Protein AF-A0A8S3HHP0-F1 (afdb_monomer_lite)

Sequence (253 aa):
PTFVELLTELGGKPYISPIPRSFQLTLFDGVIPVLDHNLDLIDFKNLDTSPFRCRTIDQIYYLWKLAGGDLIAVLKNAGLIKISPSISKVSKFVTDRGDVYGLQRDVNTLFDDTSFQLSLQELENRFNEMPIEMLHPLLEGGGDSEFEKRQEELDKIIERQPLAVRENDFEYQFHRLILFERLLASYPYQKERLYTEARKDIPPIYRAFVWAALLEISGNVNDVYNRINKDNIAPTVIRQIEVDIPRCHQYDE

pLDDT: mean 73.4, std 22.4, range [23.06, 95.62]

Radius of gyration: 23.61 Å; chains: 1; bounding box: 60×62×43 Å

Organism: NCBI:txid392030

Structure (mmCIF, N/CA/C/O backbone):
data_AF-A0A8S3HHP0-F1
#
_entry.id   AF-A0A8S3HHP0-F1
#
loop_
_atom_site.group_PDB
_atom_site.id
_atom_site.type_symbol
_atom_site.label_atom_id
_atom_site.label_alt_id
_atom_site.label_comp_id
_atom_site.label_asym_id
_atom_site.label_entity_id
_atom_site.label_seq_id
_atom_site.pdbx_PDB_ins_code
_atom_site.Cartn_x
_atom_site.Cartn_y
_atom_site.Cartn_z
_atom_site.occupancy
_atom_site.B_iso_or_equiv
_atom_site.auth_seq_id
_atom_site.auth_comp_id
_atom_site.auth_asym_id
_atom_site.auth_atom_id
_atom_site.pdbx_PDB_model_num
ATOM 1 N N . PRO A 1 1 ? -10.004 -15.001 -6.549 1.00 26.19 1 PRO A N 1
ATOM 2 C CA . PRO A 1 1 ? -10.083 -15.070 -5.072 1.00 26.19 1 PRO A CA 1
ATOM 3 C C . PRO A 1 1 ? -9.743 -13.700 -4.468 1.00 26.19 1 PRO A C 1
ATOM 5 O O . PRO A 1 1 ? -8.587 -13.340 -4.283 1.00 26.19 1 PRO A O 1
ATOM 8 N N . THR A 1 2 ? -10.781 -12.886 -4.309 1.00 24.02 2 THR A N 1
ATOM 9 C CA . THR A 1 2 ? -10.767 -11.525 -3.764 1.00 24.02 2 THR A CA 1
ATOM 10 C C . THR A 1 2 ? -10.760 -11.568 -2.238 1.00 24.02 2 THR A C 1
ATOM 12 O O . THR A 1 2 ? -11.697 -12.133 -1.692 1.00 24.02 2 THR A O 1
ATOM 15 N N . PHE A 1 3 ? -9.732 -10.986 -1.604 1.00 23.06 3 PHE A N 1
ATOM 16 C CA . PHE A 1 3 ? -9.625 -10.324 -0.276 1.00 23.06 3 PHE A CA 1
ATOM 17 C C . PHE A 1 3 ? -10.495 -10.764 0.938 1.00 23.06 3 PHE A C 1
ATOM 19 O O . PHE A 1 3 ? -10.512 -10.077 1.951 1.00 23.06 3 PHE A O 1
ATOM 26 N N . VAL A 1 4 ? -11.220 -11.882 0.890 1.00 29.84 4 VAL A N 1
ATOM 27 C CA . VAL A 1 4 ? -12.284 -12.228 1.856 1.00 29.84 4 VAL A CA 1
ATOM 28 C C . VAL A 1 4 ? -11.947 -13.461 2.706 1.00 29.84 4 VAL A C 1
ATOM 30 O O . VAL A 1 4 ? -12.640 -13.732 3.678 1.00 29.84 4 VAL A O 1
ATOM 33 N N . GLU A 1 5 ? -10.857 -14.178 2.437 1.00 27.98 5 GLU A N 1
ATOM 34 C CA . GLU A 1 5 ? -10.573 -15.459 3.115 1.00 27.98 5 GLU A CA 1
ATOM 35 C C . GLU A 1 5 ? -9.529 -15.394 4.245 1.00 27.98 5 GLU A C 1
ATOM 37 O O . GLU A 1 5 ? -8.977 -16.416 4.629 1.00 27.98 5 GLU A O 1
ATOM 42 N N . LEU A 1 6 ? -9.291 -14.224 4.846 1.00 26.84 6 LEU A N 1
ATOM 43 C CA . LEU A 1 6 ? -8.272 -14.052 5.899 1.00 26.84 6 LEU A CA 1
ATOM 44 C C . LEU A 1 6 ? -8.841 -13.864 7.318 1.00 26.84 6 LEU A C 1
ATOM 46 O O . LEU A 1 6 ? -8.266 -13.139 8.123 1.00 26.84 6 LEU A O 1
ATOM 50 N N . LEU A 1 7 ? -9.982 -14.485 7.648 1.00 28.66 7 LEU A N 1
ATOM 51 C CA . LEU A 1 7 ? -10.576 -14.374 8.992 1.00 28.66 7 LEU A CA 1
ATOM 52 C C . LEU A 1 7 ? -11.189 -15.669 9.540 1.00 28.66 7 LEU A C 1
ATOM 54 O O . LEU A 1 7 ? -12.318 -15.654 10.025 1.00 28.66 7 LEU A O 1
ATOM 58 N N . THR A 1 8 ? -10.427 -16.762 9.578 1.00 29.38 8 THR A N 1
ATOM 59 C CA . THR A 1 8 ? -10.715 -17.848 10.532 1.00 29.38 8 THR A CA 1
ATOM 60 C C . THR A 1 8 ? -9.487 -18.713 10.798 1.00 29.38 8 THR A C 1
ATOM 62 O O . THR A 1 8 ? -9.196 -19.585 9.994 1.00 29.38 8 THR A O 1
ATOM 65 N N . GLU A 1 9 ? -8.857 -18.552 11.967 1.00 26.83 9 GLU A N 1
ATOM 66 C CA . GLU A 1 9 ? -8.659 -19.680 12.886 1.00 26.83 9 GLU A CA 1
ATOM 67 C C . GLU A 1 9 ? -8.509 -19.218 14.357 1.00 26.83 9 GLU A C 1
ATOM 69 O O . GLU A 1 9 ? -7.749 -18.334 14.730 1.00 26.83 9 GLU A O 1
ATOM 74 N N . LEU A 1 10 ? -9.429 -19.775 15.140 1.00 28.09 10 LEU A N 1
ATOM 75 C CA . LEU A 1 10 ? -9.687 -19.827 16.581 1.00 28.09 10 LEU A CA 1
ATOM 76 C C . LEU A 1 10 ? -8.690 -19.210 17.586 1.00 28.09 10 LEU A C 1
ATOM 78 O O . LEU A 1 10 ? -7.701 -19.810 17.986 1.00 28.09 10 LEU A O 1
ATOM 82 N N . GLY A 1 11 ? -9.137 -18.103 18.191 1.00 26.03 11 GLY A N 1
ATOM 83 C CA . GLY A 1 11 ? -8.608 -17.564 19.446 1.00 26.03 11 GLY A CA 1
ATOM 84 C C . GLY A 1 11 ? -9.497 -16.466 20.039 1.00 26.03 11 GLY A C 1
ATOM 85 O O . GLY A 1 11 ? -9.076 -15.322 20.152 1.00 26.03 11 GLY A O 1
ATOM 86 N N . GLY A 1 12 ? -10.760 -16.779 20.358 1.00 31.83 12 GLY A N 1
ATOM 87 C CA . GLY A 1 12 ? -11.587 -16.006 21.303 1.00 31.83 12 GLY A CA 1
ATOM 88 C C . GLY A 1 12 ? -11.770 -14.493 21.079 1.00 31.83 12 GLY A C 1
ATOM 89 O O . GLY A 1 12 ? -11.907 -13.769 22.063 1.00 31.83 12 GLY A O 1
ATOM 90 N N . LYS A 1 13 ? -11.798 -13.985 19.839 1.00 31.70 13 LYS A N 1
ATOM 91 C CA . LYS A 1 13 ? -12.101 -12.564 19.562 1.00 31.70 13 LYS A CA 1
ATOM 92 C C . LYS A 1 13 ? -13.567 -12.359 19.141 1.00 31.70 13 LYS A C 1
ATOM 94 O O . LYS A 1 13 ? -14.134 -13.224 18.472 1.00 31.70 13 LYS A O 1
ATOM 99 N N . PRO A 1 14 ? -14.210 -11.244 19.546 1.00 28.09 14 PRO A N 1
ATOM 100 C CA . PRO A 1 14 ? -15.611 -10.974 19.235 1.00 28.09 14 PRO A CA 1
ATOM 101 C C . PRO A 1 14 ? -15.825 -10.915 17.721 1.00 28.09 14 PRO A C 1
ATOM 103 O O . PRO A 1 14 ? -15.106 -10.214 17.013 1.00 28.09 14 PRO A O 1
ATOM 106 N N . TYR A 1 15 ? -16.833 -11.644 17.240 1.00 34.22 15 TYR A N 1
ATOM 107 C CA . TYR A 1 15 ? -17.265 -11.634 15.845 1.00 34.22 15 TYR A CA 1
ATOM 108 C C . TYR A 1 15 ? -17.707 -10.219 15.454 1.00 34.22 15 TYR A C 1
ATOM 110 O O . TYR A 1 15 ? -18.769 -9.745 15.861 1.00 34.22 15 TYR A O 1
ATOM 118 N N . ILE A 1 16 ? -16.874 -9.531 14.678 1.00 34.88 16 ILE A N 1
ATOM 119 C CA . ILE A 1 16 ? -17.248 -8.290 14.004 1.00 34.88 16 ILE A CA 1
ATOM 120 C C . ILE A 1 16 ? -18.166 -8.718 12.856 1.00 34.88 16 ILE A C 1
ATOM 122 O O . ILE A 1 16 ? -17.809 -9.600 12.077 1.00 34.88 16 ILE A O 1
ATOM 126 N N . SER A 1 17 ? -19.384 -8.172 12.788 1.00 33.44 17 SER A N 1
ATOM 127 C CA . SER A 1 17 ? -20.266 -8.409 11.640 1.00 33.44 17 SER A CA 1
ATOM 128 C C . SER A 1 17 ? -19.498 -8.133 10.347 1.00 33.44 17 SER A C 1
ATOM 130 O O . SER A 1 17 ? -18.761 -7.144 10.321 1.00 33.44 17 SER A O 1
ATOM 132 N N . PRO A 1 18 ? -19.663 -8.945 9.285 1.00 35.28 18 PRO A N 1
ATOM 133 C CA . PRO A 1 18 ? -19.104 -8.592 7.991 1.00 35.28 18 PRO A CA 1
ATOM 134 C C . PRO A 1 18 ? -19.568 -7.175 7.675 1.00 35.28 18 PRO A C 1
ATOM 136 O O . PRO A 1 18 ? -20.766 -6.893 7.741 1.00 35.28 18 PRO A O 1
ATOM 139 N N . ILE A 1 19 ? -18.607 -6.283 7.435 1.00 35.97 19 ILE A N 1
ATOM 140 C CA . ILE A 1 19 ? -18.881 -4.942 6.934 1.00 35.97 19 ILE A CA 1
ATOM 141 C C . ILE A 1 19 ? -19.808 -5.156 5.719 1.00 35.97 19 ILE A C 1
ATOM 143 O O . ILE A 1 19 ? -19.443 -5.949 4.842 1.00 35.97 19 ILE A O 1
ATOM 147 N N . PRO A 1 20 ? -21.030 -4.584 5.697 1.00 31.73 20 PRO A N 1
ATOM 148 C CA . PRO A 1 20 ? -21.919 -4.594 4.545 1.00 31.73 20 PRO A CA 1
ATOM 149 C C . PRO A 1 20 ? -21.107 -4.424 3.267 1.00 31.73 20 PRO A C 1
ATOM 151 O O . PRO A 1 20 ? -20.204 -3.589 3.222 1.00 31.73 20 PRO A O 1
ATOM 154 N N . ARG A 1 21 ? -21.406 -5.239 2.249 1.00 33.53 21 ARG A N 1
ATOM 155 C CA . ARG A 1 21 ? -20.662 -5.378 0.976 1.00 33.53 21 ARG A CA 1
ATOM 156 C C . ARG A 1 21 ? -20.568 -4.091 0.127 1.00 33.53 21 ARG A C 1
ATOM 158 O O . ARG A 1 21 ? -20.230 -4.151 -1.048 1.00 33.53 21 ARG A O 1
ATOM 165 N N . SER A 1 22 ? -20.854 -2.942 0.716 1.00 31.00 22 SER A N 1
ATOM 166 C CA . SER A 1 22 ? -20.937 -1.626 0.108 1.00 31.00 22 SER A CA 1
ATOM 167 C C . SER A 1 22 ? -20.975 -0.589 1.233 1.00 31.00 22 SER A C 1
ATOM 169 O O . SER A 1 22 ? -22.031 -0.071 1.579 1.00 31.00 22 SER A O 1
ATOM 171 N N . PHE A 1 23 ? -19.826 -0.332 1.852 1.00 30.03 23 PHE A N 1
ATOM 172 C CA . PHE A 1 23 ? -19.612 0.896 2.610 1.00 30.03 23 PHE A CA 1
ATOM 173 C C . PHE A 1 23 ? -18.965 1.894 1.649 1.00 30.03 23 PHE A C 1
ATOM 175 O O . PHE A 1 23 ? -17.848 1.661 1.185 1.00 30.03 23 PHE A O 1
ATOM 182 N N . GLN A 1 24 ? -19.665 2.978 1.312 1.00 33.22 24 GLN A N 1
ATOM 183 C CA . GLN A 1 24 ? -19.056 4.094 0.592 1.00 33.22 24 GLN A CA 1
ATOM 184 C C . GLN A 1 24 ? -18.369 5.008 1.610 1.00 33.22 24 GLN A C 1
ATOM 186 O O . GLN A 1 24 ? -19.014 5.696 2.398 1.00 33.22 24 GLN A O 1
ATOM 191 N N . LEU A 1 25 ? -17.036 4.981 1.616 1.00 30.89 25 LEU A N 1
ATOM 192 C CA . LEU A 1 25 ? -16.219 5.968 2.316 1.00 30.89 25 LEU A CA 1
ATOM 193 C C . LEU A 1 25 ? -16.286 7.281 1.536 1.00 30.89 25 LEU A C 1
ATOM 195 O O . LEU A 1 25 ? -15.602 7.456 0.532 1.00 30.89 25 LEU A O 1
ATOM 199 N N . THR A 1 26 ? -17.128 8.201 1.995 1.00 34.84 26 THR A N 1
ATOM 200 C CA . THR A 1 26 ? -17.207 9.560 1.457 1.00 34.84 26 THR A CA 1
ATOM 201 C C . THR A 1 26 ? -16.250 10.466 2.223 1.00 34.84 26 THR A C 1
ATOM 203 O O . THR A 1 26 ? -16.565 10.959 3.308 1.00 34.84 26 THR A O 1
ATOM 206 N N . LEU A 1 27 ? -15.064 10.672 1.656 1.00 34.31 27 LEU A N 1
ATOM 207 C CA . LEU A 1 27 ? -14.182 11.788 1.988 1.00 34.31 27 LEU A CA 1
ATOM 208 C C . LEU A 1 27 ? -14.610 12.963 1.102 1.00 34.31 27 LEU A C 1
ATOM 210 O O . LEU A 1 27 ? -14.459 12.870 -0.109 1.00 34.31 27 LEU A O 1
ATOM 214 N N . PHE A 1 28 ? -15.170 14.035 1.664 1.00 39.56 28 PHE A N 1
ATOM 215 C CA . PHE A 1 28 ? -15.259 15.299 0.919 1.00 39.56 28 PHE A CA 1
ATOM 216 C C . PHE A 1 28 ? -14.045 16.156 1.240 1.00 39.56 28 PHE A C 1
ATOM 218 O O . PHE A 1 28 ? -13.681 16.218 2.411 1.00 39.56 28 PHE A O 1
ATOM 225 N N . ASP A 1 29 ? -13.385 16.804 0.277 1.00 27.70 29 ASP A N 1
ATOM 226 C CA . ASP A 1 29 ? -13.890 17.380 -0.992 1.00 27.70 29 ASP A CA 1
ATOM 227 C C . ASP A 1 29 ? -14.113 16.441 -2.221 1.00 27.70 29 ASP A C 1
ATOM 229 O O . ASP A 1 29 ? -13.213 16.256 -3.035 1.00 27.70 29 ASP A O 1
ATOM 233 N N . GLY A 1 30 ? -15.336 15.927 -2.447 1.00 30.08 30 GLY A N 1
ATOM 234 C CA . GLY A 1 30 ? -15.785 15.245 -3.680 1.00 30.08 30 GLY A CA 1
ATOM 235 C C . GLY A 1 30 ? -16.799 14.100 -3.472 1.00 30.08 30 GLY A C 1
ATOM 236 O O . GLY A 1 30 ? -16.509 13.144 -2.759 1.00 30.08 30 GLY A O 1
ATOM 237 N N . VAL A 1 31 ? -17.994 14.155 -4.097 1.00 29.08 31 VAL A N 1
ATOM 238 C CA . VAL A 1 31 ? -18.985 13.051 -4.084 1.00 29.08 31 VAL A CA 1
ATOM 239 C C . VAL A 1 31 ? -18.535 12.280 -5.297 1.00 29.08 31 VAL A C 1
ATOM 241 O O . VAL A 1 31 ? -18.712 12.768 -6.409 1.00 29.08 31 VAL A O 1
ATOM 244 N N . ILE A 1 32 ? -17.968 11.097 -5.108 1.00 30.67 32 ILE A N 1
ATOM 245 C CA . ILE A 1 32 ? -17.767 10.186 -6.228 1.00 30.67 32 ILE A CA 1
ATOM 246 C C . ILE A 1 32 ? -18.753 9.035 -6.051 1.00 30.67 32 ILE A C 1
ATOM 248 O O . ILE A 1 32 ? -18.566 8.211 -5.153 1.00 30.67 32 ILE A O 1
ATOM 252 N N . PRO A 1 33 ? -19.806 8.949 -6.881 1.00 27.14 33 PRO A N 1
ATOM 253 C CA . PRO A 1 33 ? -20.553 7.715 -7.003 1.00 27.14 33 PRO A CA 1
ATOM 254 C C . PRO A 1 33 ? -19.631 6.710 -7.693 1.00 27.14 33 PRO A C 1
ATOM 256 O O . PRO A 1 33 ? -19.292 6.854 -8.865 1.00 27.14 33 PRO A O 1
ATOM 259 N N . VAL A 1 34 ? -19.183 5.689 -6.966 1.00 28.81 34 VAL A N 1
ATOM 260 C CA . VAL A 1 34 ? -18.489 4.566 -7.600 1.00 28.81 34 VAL A CA 1
ATOM 261 C C . VAL A 1 34 ? -19.551 3.661 -8.196 1.00 28.81 34 VAL A C 1
ATOM 263 O O . VAL A 1 34 ? -20.105 2.817 -7.500 1.00 28.81 34 VAL A O 1
ATOM 266 N N . LEU A 1 35 ? -19.846 3.897 -9.469 1.00 28.73 35 LEU A N 1
ATOM 267 C CA . LEU A 1 35 ? -20.162 2.913 -10.500 1.00 28.73 35 LEU A CA 1
ATOM 268 C C . LEU A 1 35 ? -20.142 3.677 -11.834 1.00 28.73 35 LEU A C 1
ATOM 270 O O . LEU A 1 35 ? -20.834 4.675 -11.987 1.00 28.73 35 LEU A O 1
ATOM 274 N N . ASP A 1 36 ? -19.347 3.165 -12.768 1.00 25.55 36 ASP A N 1
ATOM 275 C CA . ASP A 1 36 ? -19.097 3.630 -14.136 1.00 25.55 36 ASP A CA 1
ATOM 276 C C . ASP A 1 36 ? -17.955 4.620 -14.420 1.00 25.55 36 ASP A C 1
ATOM 278 O O . ASP A 1 36 ? -17.643 5.562 -13.702 1.00 25.55 36 ASP A O 1
ATOM 282 N N . HIS A 1 37 ? -17.324 4.321 -15.553 1.00 32.09 37 HIS A N 1
ATOM 283 C CA . HIS A 1 37 ? -16.098 4.834 -16.150 1.00 32.09 37 HIS A CA 1
ATOM 284 C C . HIS A 1 37 ? -16.071 6.331 -16.526 1.00 32.09 37 HIS A C 1
ATOM 286 O O . HIS A 1 37 ? -15.470 6.676 -17.539 1.00 32.09 37 HIS A O 1
ATOM 292 N N . ASN A 1 38 ? -16.648 7.244 -15.746 1.00 29.80 38 ASN A N 1
ATOM 293 C CA . ASN A 1 38 ? -16.541 8.678 -16.026 1.00 29.80 38 ASN A CA 1
ATOM 294 C C . ASN A 1 38 ? -16.194 9.470 -14.762 1.00 29.80 38 ASN A C 1
ATOM 296 O O . ASN A 1 38 ? -17.028 9.708 -13.895 1.00 29.80 38 ASN A O 1
ATOM 300 N N . LEU A 1 39 ? -14.922 9.867 -14.699 1.00 42.56 39 LEU A N 1
ATOM 301 C CA . LEU A 1 39 ? -14.420 10.942 -13.853 1.00 42.56 39 LEU A CA 1
ATOM 302 C C . LEU A 1 39 ? -15.170 12.225 -14.208 1.00 42.56 39 LEU A C 1
ATOM 304 O O . LEU A 1 39 ? -15.036 12.664 -15.344 1.00 42.56 39 LEU A O 1
ATOM 308 N N . ASP A 1 40 ? -15.910 12.810 -13.264 1.00 31.31 40 ASP A N 1
ATOM 309 C CA . ASP A 1 40 ? -16.105 14.260 -13.204 1.00 31.31 40 ASP A CA 1
ATOM 310 C C . ASP A 1 40 ? -16.806 14.728 -11.912 1.00 31.31 40 ASP A C 1
ATOM 312 O O . ASP A 1 40 ? -17.746 14.100 -11.427 1.00 31.31 40 ASP A O 1
ATOM 316 N N . LEU A 1 41 ? -16.355 15.908 -11.451 1.00 30.08 41 LEU A N 1
ATOM 317 C CA . LEU A 1 41 ? -16.948 16.864 -10.492 1.00 30.08 41 LEU A CA 1
ATOM 318 C C . LEU A 1 41 ? -16.588 16.749 -8.994 1.00 30.08 41 LEU A C 1
ATOM 320 O O . LEU A 1 41 ? -17.355 16.275 -8.160 1.00 30.08 41 LEU A O 1
ATOM 324 N N . ILE A 1 42 ? -15.459 17.382 -8.650 1.00 35.38 42 ILE A N 1
ATOM 325 C CA . ILE A 1 42 ? -15.209 18.015 -7.343 1.00 35.38 42 ILE A CA 1
ATOM 326 C C . ILE A 1 42 ? -15.471 19.529 -7.493 1.00 35.38 42 ILE A C 1
ATOM 328 O O . ILE A 1 42 ? -15.206 20.095 -8.553 1.00 35.38 42 ILE A O 1
ATOM 332 N N . ASP A 1 43 ? -15.999 20.195 -6.461 1.00 35.50 43 ASP A N 1
ATOM 333 C CA . ASP A 1 43 ? -16.208 21.653 -6.431 1.00 35.50 43 ASP A CA 1
ATOM 334 C C . ASP A 1 43 ? -14.862 22.405 -6.524 1.00 35.50 43 ASP A C 1
ATOM 336 O O . ASP A 1 43 ? -14.059 22.436 -5.595 1.00 35.50 43 ASP A O 1
ATOM 340 N N . PHE A 1 44 ? -14.597 22.995 -7.691 1.00 36.88 44 PHE A N 1
ATOM 341 C CA . PHE A 1 44 ? -13.298 23.535 -8.109 1.00 36.88 44 PHE A CA 1
ATOM 342 C C . PHE A 1 44 ? -12.839 24.822 -7.396 1.00 36.88 44 PHE A C 1
ATOM 344 O O . PHE A 1 44 ? -11.798 25.366 -7.762 1.00 36.88 44 PHE A O 1
ATOM 351 N N . LYS A 1 45 ? -13.573 25.361 -6.416 1.00 35.94 45 LYS A N 1
ATOM 352 C CA . LYS A 1 45 ? -13.321 26.735 -5.936 1.00 35.94 45 LYS A CA 1
ATOM 353 C C . LYS A 1 45 ? -12.292 26.896 -4.812 1.00 35.94 45 LYS A C 1
ATOM 355 O O . LYS A 1 45 ? -11.808 28.009 -4.652 1.00 35.94 45 LYS A O 1
ATOM 360 N N . ASN A 1 46 ? -11.923 25.838 -4.083 1.00 37.66 46 ASN A N 1
ATOM 361 C CA . ASN A 1 46 ? -10.981 25.931 -2.948 1.00 37.66 46 ASN A CA 1
ATOM 362 C C . ASN A 1 46 ? -9.783 24.957 -3.006 1.00 37.66 46 ASN A C 1
ATOM 364 O O . ASN A 1 46 ? -8.965 24.939 -2.089 1.00 37.66 46 ASN A O 1
ATOM 368 N N . LEU A 1 47 ? -9.630 24.169 -4.078 1.00 41.44 47 LEU A N 1
ATOM 369 C CA . LEU A 1 47 ? -8.554 23.170 -4.176 1.00 41.44 47 LEU A CA 1
ATOM 370 C C . LEU A 1 47 ? -7.179 23.732 -4.555 1.00 41.44 47 LEU A C 1
ATOM 372 O O . LEU A 1 47 ? -6.196 23.009 -4.418 1.00 41.44 47 LEU A O 1
ATOM 376 N N . ASP A 1 48 ? -7.072 24.978 -5.021 1.00 47.06 48 ASP A N 1
ATOM 377 C CA . ASP A 1 48 ? -5.813 25.510 -5.567 1.00 47.06 48 ASP A CA 1
ATOM 378 C C . ASP A 1 48 ? -4.648 25.528 -4.552 1.00 47.06 48 ASP A C 1
ATOM 380 O O . ASP A 1 48 ? -3.491 25.516 -4.965 1.00 47.06 48 ASP A O 1
ATOM 384 N N . THR A 1 49 ? -4.937 25.465 -3.247 1.00 49.94 49 THR A N 1
ATOM 385 C CA . THR A 1 49 ? -3.943 25.426 -2.154 1.00 49.94 49 THR A CA 1
ATOM 386 C C . THR A 1 49 ? -4.034 24.191 -1.251 1.00 49.94 49 THR A C 1
ATOM 388 O O . THR A 1 49 ? -3.278 24.095 -0.288 1.00 49.94 49 THR A O 1
ATOM 391 N N . SER A 1 50 ? -4.937 23.244 -1.526 1.00 62.19 50 SER A N 1
ATOM 392 C CA . SER A 1 50 ? -5.125 22.067 -0.668 1.00 62.19 50 SER A CA 1
ATOM 393 C C . SER A 1 50 ? -4.061 20.993 -0.954 1.00 62.19 50 SER A C 1
ATOM 395 O O . SER A 1 50 ? -3.927 20.575 -2.111 1.00 62.19 50 SER A O 1
ATOM 397 N N . PRO A 1 51 ? -3.340 20.475 0.064 1.00 61.53 51 PRO A N 1
ATOM 398 C CA . PRO A 1 51 ? -2.330 19.422 -0.112 1.00 61.53 51 PRO A CA 1
ATOM 399 C C . PRO A 1 51 ? -2.928 18.101 -0.635 1.00 61.53 51 PRO A C 1
ATOM 401 O O . PRO A 1 51 ? -2.197 17.207 -1.068 1.00 61.53 51 PRO A O 1
ATOM 404 N N . PHE A 1 52 ? -4.261 17.990 -0.639 1.00 69.25 52 PHE A N 1
ATOM 405 C CA . PHE A 1 52 ? -5.016 16.825 -1.094 1.00 69.25 52 PHE A CA 1
ATOM 406 C C . PHE A 1 52 ? -5.304 16.818 -2.598 1.00 69.25 52 PHE A C 1
ATOM 408 O O . PHE A 1 52 ? -5.605 15.757 -3.139 1.00 69.25 52 PHE A O 1
ATOM 415 N N . ARG A 1 53 ? -5.199 17.960 -3.299 1.00 64.75 53 ARG A N 1
ATOM 416 C CA . ARG A 1 53 ? -5.679 18.097 -4.692 1.00 64.75 53 ARG A CA 1
ATOM 417 C C . ARG A 1 53 ? -5.077 17.081 -5.655 1.00 64.75 53 ARG A C 1
ATOM 419 O O . ARG A 1 53 ? -5.745 16.624 -6.576 1.00 64.75 53 ARG A O 1
ATOM 426 N N . CYS A 1 54 ? -3.809 16.751 -5.459 1.00 68.19 54 CYS A N 1
ATOM 427 C CA . CYS A 1 54 ? -3.071 15.862 -6.348 1.00 68.19 54 CYS A CA 1
ATOM 428 C C . CYS A 1 54 ? -3.065 14.408 -5.854 1.00 68.19 54 CYS A C 1
ATOM 430 O O . CYS A 1 54 ? -2.187 13.651 -6.261 1.00 68.19 54 CYS A O 1
ATOM 432 N N . ARG A 1 55 ? -3.980 14.024 -4.950 1.00 76.31 55 ARG A N 1
ATOM 433 C CA . ARG A 1 55 ? -4.016 12.690 -4.341 1.00 76.31 55 ARG A CA 1
ATOM 434 C C . ARG A 1 55 ? -5.323 11.960 -4.620 1.00 76.31 55 ARG A C 1
ATOM 436 O O . ARG A 1 55 ? -6.410 12.522 -4.572 1.00 76.31 55 ARG A O 1
ATOM 443 N N . THR A 1 56 ? -5.194 10.666 -4.868 1.00 82.19 56 THR A N 1
ATOM 444 C CA . THR A 1 56 ? -6.294 9.705 -4.929 1.00 82.19 56 THR A CA 1
ATOM 445 C C . THR A 1 56 ? -6.883 9.453 -3.541 1.00 82.19 56 THR A C 1
ATOM 447 O O . THR A 1 56 ? -6.207 9.597 -2.520 1.00 82.19 56 THR A O 1
ATOM 450 N N . ILE A 1 57 ? -8.137 9.002 -3.503 1.00 79.62 57 ILE A N 1
ATOM 451 C CA . ILE A 1 57 ? -8.834 8.638 -2.260 1.00 79.62 57 ILE A CA 1
ATOM 452 C C . ILE A 1 57 ? -8.062 7.571 -1.475 1.00 79.62 57 ILE A C 1
ATOM 454 O O . ILE A 1 57 ? -7.947 7.680 -0.256 1.00 79.62 57 ILE A O 1
ATOM 458 N N . ASP A 1 58 ? -7.478 6.586 -2.159 1.00 83.38 58 ASP A N 1
ATOM 459 C CA . ASP A 1 58 ? -6.701 5.525 -1.512 1.00 83.38 58 ASP A CA 1
ATOM 460 C C . ASP A 1 58 ? -5.465 6.079 -0.794 1.00 83.38 58 ASP A C 1
ATOM 462 O O . ASP A 1 58 ? -5.168 5.680 0.334 1.00 83.38 58 ASP A O 1
ATOM 466 N N . GLN A 1 59 ? -4.769 7.043 -1.409 1.00 87.44 59 GLN A N 1
ATOM 467 C CA . GLN A 1 59 ? -3.637 7.730 -0.783 1.00 87.44 59 GLN A CA 1
ATOM 468 C C . GLN A 1 59 ? -4.090 8.566 0.413 1.00 87.44 59 GLN A C 1
ATOM 470 O O . GLN A 1 59 ? -3.456 8.508 1.464 1.00 87.44 59 GLN A O 1
ATOM 475 N N . ILE A 1 60 ? -5.188 9.316 0.283 1.00 87.00 60 ILE A N 1
ATOM 476 C CA . ILE A 1 60 ? -5.715 10.138 1.381 1.00 87.00 60 ILE A CA 1
ATOM 477 C C . ILE A 1 60 ? -6.120 9.243 2.554 1.00 87.00 60 ILE A C 1
ATOM 479 O O . ILE A 1 60 ? -5.739 9.516 3.687 1.00 87.00 60 ILE A O 1
ATOM 483 N N . TYR A 1 61 ? -6.823 8.139 2.300 1.00 87.69 61 TYR A N 1
ATOM 484 C CA . TYR A 1 61 ? -7.221 7.192 3.339 1.00 87.69 61 TYR A CA 1
ATOM 485 C C . TYR A 1 61 ? -6.020 6.490 3.988 1.00 87.69 61 TYR A C 1
ATOM 487 O O . TYR A 1 61 ? -5.998 6.281 5.203 1.00 87.69 61 TYR A O 1
ATOM 495 N N . TYR A 1 62 ? -5.001 6.137 3.202 1.00 89.94 62 TYR A N 1
ATOM 496 C CA . TYR A 1 62 ? -3.750 5.589 3.720 1.00 89.94 62 TYR A CA 1
ATOM 497 C C . TYR A 1 62 ? -3.055 6.570 4.671 1.00 89.94 62 TYR A C 1
ATOM 499 O O . TYR A 1 62 ? -2.744 6.204 5.803 1.00 89.94 62 TYR A O 1
ATOM 507 N N . LEU A 1 63 ? -2.891 7.825 4.252 1.00 90.62 63 LEU A N 1
ATOM 508 C CA . LEU A 1 63 ? -2.269 8.872 5.063 1.00 90.62 63 LEU A CA 1
ATOM 509 C C . LEU A 1 63 ? -3.118 9.242 6.284 1.00 90.62 63 LEU A C 1
ATOM 511 O O . LEU A 1 63 ? -2.573 9.470 7.357 1.00 90.62 63 LEU A O 1
ATOM 515 N N . TRP A 1 64 ? -4.445 9.236 6.158 1.00 90.69 64 TRP A N 1
ATOM 516 C CA . TRP A 1 64 ? -5.361 9.455 7.277 1.00 90.69 64 TRP A CA 1
ATOM 517 C C . TRP A 1 64 ? -5.178 8.404 8.376 1.00 90.69 64 TRP A C 1
ATOM 519 O O . TRP A 1 64 ? -5.127 8.753 9.553 1.00 90.69 64 TRP A O 1
ATOM 529 N N . LYS A 1 65 ? -5.009 7.126 8.009 1.00 91.19 65 LYS A N 1
ATOM 530 C CA . LYS A 1 65 ? -4.690 6.069 8.983 1.00 91.19 65 LYS A CA 1
ATOM 531 C C . LYS A 1 65 ? -3.345 6.309 9.670 1.00 91.19 65 LYS A C 1
ATOM 533 O O . LYS A 1 65 ? -3.254 6.142 10.881 1.00 91.19 65 LYS A O 1
ATOM 538 N N . LEU A 1 66 ? -2.327 6.735 8.919 1.00 93.25 66 LEU A N 1
ATOM 539 C CA . LEU A 1 66 ? -1.007 7.065 9.474 1.00 93.25 66 LEU A CA 1
ATOM 540 C C . LEU A 1 66 ? -1.043 8.276 10.411 1.00 93.25 66 LEU A C 1
ATOM 542 O O . LEU A 1 66 ? -0.340 8.297 11.414 1.00 93.25 66 LEU A O 1
ATOM 546 N N . ALA A 1 67 ? -1.917 9.245 10.140 1.00 91.56 67 ALA A N 1
ATOM 547 C CA . ALA A 1 67 ? -2.177 10.377 11.024 1.00 91.56 67 ALA A CA 1
ATOM 548 C C . ALA A 1 67 ? -2.962 9.987 12.299 1.00 91.56 67 ALA A C 1
ATOM 550 O O . ALA A 1 67 ? -3.336 10.853 13.080 1.00 91.56 67 ALA A O 1
ATOM 551 N N . GLY A 1 68 ? -3.223 8.695 12.538 1.00 90.12 68 GLY A N 1
ATOM 552 C CA . GLY A 1 68 ? -3.941 8.199 13.717 1.00 90.12 68 GLY A CA 1
ATOM 553 C C . GLY A 1 68 ? -5.436 7.958 13.494 1.00 90.12 68 GLY A C 1
ATOM 554 O O . GLY A 1 68 ? -6.171 7.708 14.450 1.00 90.12 68 GLY A O 1
ATOM 555 N N . GLY A 1 69 ? -5.905 8.015 12.247 1.00 87.38 69 GLY A N 1
ATOM 556 C CA . GLY A 1 69 ? -7.280 7.693 11.891 1.00 87.38 69 GLY A CA 1
ATOM 557 C C . GLY A 1 69 ? -7.624 6.219 12.128 1.00 87.38 69 GLY A C 1
ATOM 558 O O . GLY A 1 69 ? -7.023 5.321 11.539 1.00 87.38 69 GLY A O 1
ATOM 559 N N . ASP A 1 70 ? -8.651 5.962 12.940 1.00 87.44 70 ASP A N 1
ATOM 560 C CA . ASP A 1 70 ? -9.201 4.621 13.165 1.00 87.44 70 ASP A CA 1
ATOM 561 C C . ASP A 1 70 ? -10.645 4.545 12.658 1.00 87.44 70 ASP A C 1
ATOM 563 O O . ASP A 1 70 ? -11.592 4.998 13.306 1.00 87.44 70 ASP A O 1
ATOM 567 N N . LEU A 1 71 ? -10.819 3.938 11.481 1.00 84.62 71 LEU A N 1
ATOM 568 C CA . LEU A 1 71 ? -12.131 3.791 10.852 1.00 84.62 71 LEU A CA 1
ATOM 569 C C . LEU A 1 71 ? -13.096 2.989 11.733 1.00 84.62 71 LEU A C 1
ATOM 571 O O . LEU A 1 71 ? -14.277 3.315 11.821 1.00 84.62 71 LEU A O 1
ATOM 575 N N . ILE A 1 72 ? -12.606 1.948 12.403 1.00 83.25 72 ILE A N 1
ATOM 576 C CA . ILE A 1 72 ? -13.447 1.077 13.219 1.00 83.25 72 ILE A CA 1
ATOM 577 C C . ILE A 1 72 ? -13.915 1.821 14.466 1.00 83.25 72 ILE A C 1
ATOM 579 O O . ILE A 1 72 ? -15.091 1.726 14.819 1.00 83.25 72 ILE A O 1
ATOM 583 N N . ALA A 1 73 ? -13.034 2.574 15.126 1.00 83.25 73 ALA A N 1
ATOM 584 C CA . ALA A 1 73 ? -13.417 3.408 16.263 1.00 83.25 73 ALA A CA 1
ATOM 585 C C . ALA A 1 73 ? -14.426 4.488 15.856 1.00 83.25 73 ALA A C 1
ATOM 587 O O . ALA A 1 73 ? -15.449 4.654 16.522 1.00 83.25 73 ALA A O 1
ATOM 588 N N . VAL A 1 74 ? -14.190 5.163 14.731 1.00 82.44 74 VAL A N 1
ATOM 589 C CA . VAL A 1 74 ? -15.084 6.202 14.208 1.00 82.44 74 VAL A CA 1
ATOM 590 C C . VAL A 1 74 ? -16.475 5.638 13.906 1.00 82.44 74 VAL A C 1
ATOM 592 O O . VAL A 1 74 ? -17.473 6.174 14.388 1.00 82.44 74 VAL A O 1
ATOM 595 N N . LEU A 1 75 ? -16.564 4.511 13.198 1.00 80.50 75 LEU A N 1
ATOM 596 C CA . LEU A 1 75 ? -17.846 3.887 12.861 1.00 80.50 75 LEU A CA 1
ATOM 597 C C . LEU A 1 75 ? -18.573 3.308 14.087 1.00 80.50 75 LEU A C 1
ATOM 599 O O . LEU A 1 75 ? -19.805 3.310 14.129 1.00 80.50 75 LEU A O 1
ATOM 603 N N . LYS A 1 76 ? -17.844 2.831 15.104 1.00 82.06 76 LYS A N 1
ATOM 604 C CA . LYS A 1 76 ? -18.437 2.426 16.391 1.00 82.06 76 LYS A CA 1
ATOM 605 C C . LYS A 1 76 ? -19.031 3.621 17.132 1.00 82.06 76 LYS A C 1
ATOM 607 O O . LYS A 1 76 ? -20.161 3.532 17.601 1.00 82.06 76 LYS A O 1
ATOM 612 N N . ASN A 1 77 ? -18.300 4.732 17.202 1.00 83.69 77 ASN A N 1
ATOM 613 C CA . ASN A 1 77 ? -18.758 5.961 17.855 1.00 83.69 77 ASN A CA 1
ATOM 614 C C . ASN A 1 77 ? -19.972 6.569 17.140 1.00 83.69 77 ASN A C 1
ATOM 616 O O . ASN A 1 77 ? -20.869 7.096 17.791 1.00 83.69 77 ASN A O 1
ATOM 620 N N . ALA A 1 78 ? -20.037 6.427 15.815 1.00 77.44 78 ALA A N 1
ATOM 621 C CA . ALA A 1 78 ? -21.193 6.800 15.006 1.00 77.44 78 ALA A CA 1
ATOM 622 C C . ALA A 1 78 ? -22.393 5.841 15.157 1.00 77.44 78 ALA A C 1
ATOM 624 O O . ALA A 1 78 ? -23.460 6.096 14.606 1.00 77.44 78 ALA A O 1
ATOM 625 N N . GLY A 1 79 ? -22.238 4.722 15.875 1.00 76.56 79 GLY A N 1
ATOM 626 C CA . GLY A 1 79 ? -23.281 3.709 16.044 1.00 76.56 79 GLY A CA 1
ATOM 627 C C . GLY A 1 79 ? -23.556 2.857 14.798 1.00 76.56 79 GLY A C 1
ATOM 628 O O . GLY A 1 79 ? -24.530 2.099 14.799 1.00 76.56 79 GLY A O 1
ATOM 629 N N . LEU A 1 80 ? -22.705 2.958 13.769 1.00 74.12 80 LEU A N 1
ATOM 630 C CA . LEU A 1 80 ? -22.818 2.236 12.495 1.00 74.12 80 LEU A CA 1
ATOM 631 C C . LEU A 1 80 ? -22.279 0.805 12.602 1.00 74.12 80 LEU A C 1
ATOM 63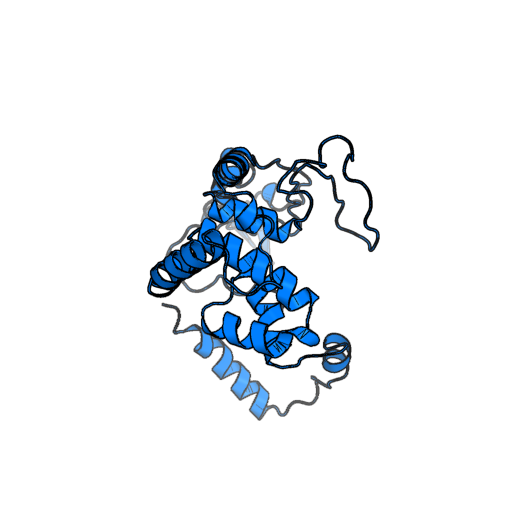3 O O . LEU A 1 80 ? -22.832 -0.119 12.013 1.00 74.12 80 LEU A O 1
ATOM 637 N N . ILE A 1 81 ? -21.235 0.592 13.410 1.00 74.69 81 ILE A N 1
ATOM 638 C CA . ILE A 1 81 ? -20.786 -0.754 13.785 1.00 74.69 81 ILE A CA 1
ATOM 639 C C . ILE A 1 81 ? -21.346 -1.098 15.161 1.00 74.69 81 ILE A C 1
ATOM 641 O O . ILE A 1 81 ? -20.891 -0.587 16.186 1.00 74.69 81 ILE A O 1
ATOM 645 N N . LYS A 1 82 ? -22.294 -2.036 15.193 1.00 70.81 82 LYS A N 1
ATOM 646 C CA . LYS A 1 82 ? -22.811 -2.629 16.430 1.00 70.81 82 LYS A CA 1
ATOM 647 C C . LYS A 1 82 ? -22.170 -3.993 16.641 1.00 70.81 82 LYS A C 1
ATOM 649 O O . LYS A 1 82 ? -22.429 -4.940 15.903 1.00 70.81 82 LYS A O 1
ATOM 654 N N . ILE A 1 83 ? -21.333 -4.105 17.669 1.00 67.94 83 ILE A N 1
ATOM 655 C CA . ILE A 1 83 ? -20.777 -5.398 18.070 1.00 67.94 83 ILE A CA 1
ATOM 656 C C . ILE A 1 83 ? -21.879 -6.167 18.804 1.00 67.94 83 ILE A C 1
ATOM 658 O O . ILE A 1 83 ? -22.269 -5.793 19.908 1.00 67.94 83 ILE A O 1
ATOM 662 N N . SER A 1 84 ? -22.376 -7.242 18.197 1.00 66.88 84 SER A N 1
ATOM 663 C CA . SER A 1 84 ? -23.283 -8.193 18.840 1.00 66.88 84 SER A CA 1
ATOM 664 C C . SER A 1 84 ? -22.581 -9.546 19.018 1.00 66.88 84 SER A C 1
ATOM 666 O O . SER A 1 84 ? -21.948 -10.030 18.075 1.00 66.88 84 SER A O 1
ATOM 668 N N . PRO A 1 85 ? -22.648 -10.175 20.209 1.00 69.00 85 PRO A N 1
ATOM 669 C CA . PRO A 1 85 ? -22.005 -11.465 20.458 1.00 69.00 85 PRO A CA 1
ATOM 670 C C . PRO A 1 85 ? -22.461 -12.533 19.460 1.00 69.00 85 PRO A C 1
ATOM 672 O O . PRO A 1 85 ? -23.650 -12.617 19.158 1.00 69.00 85 PRO A O 1
ATOM 675 N N . S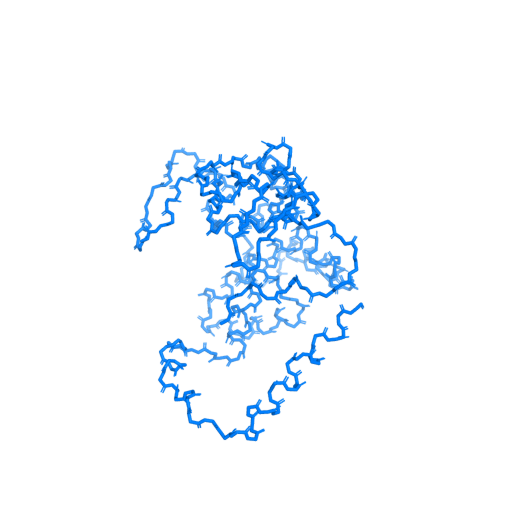ER A 1 86 ? -21.573 -13.421 19.011 1.00 66.88 86 SER A N 1
ATOM 676 C CA . SER A 1 86 ? -21.922 -14.485 18.051 1.00 66.88 86 SER A CA 1
ATOM 677 C C . SER A 1 86 ? -23.086 -15.351 18.544 1.00 66.88 86 SER A C 1
ATOM 679 O O . SER A 1 86 ? -23.979 -15.690 17.775 1.00 66.88 86 SER A O 1
ATOM 681 N N . ILE A 1 87 ? -23.136 -15.620 19.855 1.00 74.12 87 ILE A N 1
ATOM 682 C CA . ILE A 1 87 ? -24.216 -16.381 20.498 1.00 74.12 87 ILE A CA 1
ATOM 683 C C . ILE A 1 87 ? -25.591 -15.708 20.370 1.00 74.12 87 ILE A C 1
ATOM 685 O O . ILE A 1 87 ? -26.609 -16.389 20.336 1.00 74.12 87 ILE A O 1
ATOM 689 N N . SER A 1 88 ? -25.633 -14.379 20.235 1.00 66.69 88 SER A N 1
ATOM 690 C CA . SER A 1 88 ? -26.879 -13.632 20.017 1.00 66.69 88 SER A CA 1
ATOM 691 C C . SER A 1 88 ? -27.403 -13.725 18.578 1.00 66.69 88 SER A C 1
ATOM 693 O O . SER A 1 88 ? -28.556 -13.384 18.329 1.00 66.69 88 SER A O 1
ATOM 695 N N . LYS A 1 89 ? -26.582 -14.239 17.649 1.00 68.00 89 LYS A N 1
ATOM 696 C CA . LYS A 1 89 ? -26.930 -14.499 16.242 1.00 68.00 89 LYS A CA 1
ATOM 697 C C . LYS A 1 89 ? -27.291 -15.963 15.977 1.00 68.00 89 LYS A C 1
ATOM 699 O O . LYS A 1 89 ? -27.551 -16.330 14.835 1.00 68.00 89 LYS A O 1
ATOM 704 N N . VAL A 1 90 ? -27.294 -16.804 17.011 1.00 72.50 90 VAL A N 1
ATOM 705 C CA . VAL A 1 90 ? -27.708 -18.204 16.895 1.00 72.50 90 VAL A CA 1
ATOM 706 C C . VAL A 1 90 ? -29.229 -18.281 16.989 1.00 72.50 90 VAL A C 1
ATOM 708 O O . VAL A 1 90 ? -29.862 -17.611 17.806 1.00 72.50 90 VAL A O 1
ATOM 711 N N . SER A 1 91 ? -29.829 -19.111 16.141 1.00 69.94 91 SER A N 1
ATOM 712 C CA . SER A 1 91 ? -31.253 -19.414 16.207 1.00 69.94 91 SER A CA 1
ATOM 713 C C . SER A 1 91 ? -31.623 -20.035 17.546 1.00 69.94 91 SER A C 1
ATOM 715 O O . SER A 1 91 ? -30.992 -20.997 17.981 1.00 69.94 91 SER A O 1
ATOM 717 N N . LYS A 1 92 ? -32.690 -19.540 18.175 1.00 77.94 92 LYS A N 1
ATOM 718 C CA . LYS A 1 92 ? -33.162 -20.097 19.450 1.00 77.94 92 LYS A CA 1
ATOM 719 C C . LYS A 1 92 ? -33.759 -21.493 19.288 1.00 77.94 92 LYS A C 1
ATOM 721 O O . LYS A 1 92 ? -33.737 -22.271 20.234 1.00 77.94 92 LYS A O 1
ATOM 726 N N . PHE A 1 93 ? -34.302 -21.797 18.111 1.00 81.94 93 PHE A N 1
ATOM 727 C CA . PHE A 1 93 ? -34.896 -23.091 17.805 1.00 81.94 93 PHE A CA 1
ATOM 728 C C . PHE A 1 93 ? -34.809 -23.387 16.302 1.00 81.94 93 PHE A C 1
ATOM 730 O O . PHE A 1 93 ? -35.028 -22.487 15.489 1.00 81.94 93 PHE A O 1
ATOM 737 N N . VAL A 1 94 ? -34.502 -24.637 15.946 1.00 84.44 94 VAL A N 1
ATOM 738 C CA . VAL A 1 94 ? -34.481 -25.140 14.562 1.00 84.44 94 VAL A CA 1
ATOM 739 C C . VAL A 1 94 ? -35.291 -26.434 14.513 1.00 84.44 94 VAL A C 1
ATOM 741 O O . VAL A 1 94 ? -35.100 -27.298 15.369 1.00 84.44 94 VAL A O 1
ATOM 744 N N . THR A 1 95 ? -36.213 -26.561 13.559 1.00 85.38 95 THR A N 1
ATOM 745 C CA . THR A 1 95 ? -37.007 -27.787 13.373 1.00 85.38 95 THR A CA 1
ATOM 746 C C . THR A 1 95 ? -36.201 -28.870 12.655 1.00 85.38 95 THR A C 1
ATOM 748 O O . THR A 1 95 ? -35.215 -28.600 11.972 1.00 85.38 95 THR A O 1
ATOM 751 N N . ASP A 1 96 ? -36.663 -30.114 12.758 1.00 83.44 96 ASP A N 1
ATOM 752 C CA . ASP A 1 96 ? -36.173 -31.272 11.997 1.00 83.44 96 ASP A CA 1
ATOM 753 C C . ASP A 1 96 ? -36.269 -31.092 10.469 1.00 83.44 96 ASP A C 1
ATOM 755 O O . ASP A 1 96 ? -35.545 -31.740 9.716 1.00 83.44 96 ASP A O 1
ATOM 759 N N . ARG A 1 97 ? -37.132 -30.180 10.013 1.00 82.50 97 ARG A N 1
ATOM 760 C CA . ARG A 1 97 ? -37.293 -29.780 8.607 1.00 82.50 97 ARG A CA 1
ATOM 761 C C . ARG A 1 97 ? -36.367 -28.638 8.177 1.00 82.50 97 ARG A C 1
ATOM 763 O O . ARG A 1 97 ? -36.368 -28.282 7.002 1.00 82.50 97 ARG A O 1
ATOM 770 N N . GLY A 1 98 ? -35.571 -28.090 9.097 1.00 77.31 98 GLY A N 1
ATOM 771 C CA . GLY A 1 98 ? -34.645 -26.985 8.838 1.00 77.31 98 GLY A CA 1
ATOM 772 C C . GLY A 1 98 ? -35.257 -25.588 8.981 1.00 77.31 98 GLY A C 1
ATOM 773 O O . GLY A 1 98 ? -34.607 -24.607 8.622 1.00 77.31 98 GLY A O 1
ATOM 774 N N . ASP A 1 99 ? -36.475 -25.465 9.514 1.00 82.19 99 ASP A N 1
ATOM 775 C CA . ASP A 1 99 ? -37.093 -24.163 9.765 1.00 82.19 99 ASP A CA 1
ATOM 776 C C . ASP A 1 99 ? -36.451 -23.500 10.986 1.00 82.19 99 ASP A C 1
ATOM 778 O O . ASP A 1 99 ? -36.294 -24.116 12.041 1.00 82.19 99 ASP A O 1
ATOM 782 N N . VAL A 1 100 ? -36.111 -22.219 10.861 1.00 80.19 100 VAL A N 1
ATOM 783 C CA . VAL A 1 100 ? -35.380 -21.465 11.883 1.00 80.19 100 VAL A CA 1
ATOM 784 C C . VAL A 1 100 ? -36.307 -20.467 12.579 1.00 80.19 100 VAL A C 1
ATOM 786 O O . VAL A 1 100 ? -36.872 -19.584 11.936 1.00 80.19 100 VAL A O 1
ATOM 789 N N . TYR A 1 101 ? -36.421 -20.558 13.907 1.00 75.69 101 TYR A N 1
ATOM 790 C CA . TYR A 1 101 ? -37.281 -19.702 14.729 1.00 75.69 101 TYR A CA 1
ATOM 791 C C . TYR A 1 101 ? -36.509 -18.967 15.833 1.00 75.69 101 TYR A C 1
ATOM 793 O O . TYR A 1 101 ? -35.490 -19.422 16.359 1.00 75.69 101 TYR A O 1
ATOM 801 N N . GLY A 1 102 ? -37.018 -17.791 16.211 1.00 70.56 102 GLY A N 1
ATOM 802 C CA . GLY A 1 102 ? -36.467 -16.977 17.302 1.00 70.56 102 GLY A CA 1
ATOM 803 C C . GLY A 1 102 ? -35.179 -16.219 16.965 1.00 70.56 102 GLY A C 1
ATOM 804 O O . GLY A 1 102 ? -34.665 -15.509 17.830 1.00 70.56 102 GLY A O 1
ATOM 805 N N . LEU A 1 103 ? -34.691 -16.331 15.726 1.00 73.38 103 LEU A N 1
ATOM 806 C CA . LEU A 1 103 ? -33.685 -15.441 15.161 1.00 73.38 103 LEU A CA 1
ATOM 807 C C . LEU A 1 103 ? -34.399 -14.190 14.630 1.00 73.38 103 LEU A C 1
ATOM 809 O O . LEU A 1 103 ? -35.129 -14.261 13.641 1.00 73.38 103 LEU A O 1
ATOM 813 N N . GLN A 1 104 ? -34.241 -13.048 15.302 1.00 66.12 104 GLN A N 1
ATOM 814 C CA . GLN A 1 104 ? -34.672 -11.782 14.710 1.00 66.12 104 GLN A CA 1
ATOM 815 C C . GLN A 1 104 ? -33.760 -11.475 13.523 1.00 66.12 104 GLN A C 1
ATOM 817 O O . GLN A 1 104 ? -32.544 -11.640 13.623 1.00 66.12 104 GLN A O 1
ATOM 822 N N . ARG A 1 105 ? -34.342 -11.045 12.396 1.00 61.81 105 ARG A N 1
ATOM 823 C CA . ARG A 1 105 ? -33.549 -10.535 11.275 1.00 61.81 105 ARG A CA 1
ATOM 824 C C . ARG A 1 105 ? -32.750 -9.345 11.785 1.00 61.81 105 ARG A C 1
ATOM 826 O O . ARG A 1 105 ? -33.330 -8.348 12.208 1.00 61.81 105 ARG A O 1
ATOM 833 N N . ASP A 1 106 ? -31.434 -9.492 11.785 1.00 66.25 106 ASP A N 1
ATOM 834 C CA . ASP A 1 106 ? -30.534 -8.421 12.175 1.00 66.25 106 ASP A CA 1
ATOM 835 C C . ASP A 1 106 ? -30.645 -7.328 11.109 1.00 66.25 106 ASP A C 1
ATOM 837 O O . ASP A 1 106 ? -30.276 -7.544 9.957 1.00 66.25 106 ASP A O 1
ATOM 841 N N . VAL A 1 107 ? -31.207 -6.172 11.461 1.00 62.44 107 VAL A N 1
ATOM 842 C CA . VAL A 1 107 ? -31.357 -5.035 10.536 1.00 62.44 107 VAL A CA 1
ATOM 843 C C . VAL A 1 107 ? -29.985 -4.600 10.001 1.00 62.44 107 VAL A C 1
ATOM 845 O O . VAL A 1 107 ? -29.901 -4.145 8.870 1.00 62.44 107 VAL A O 1
ATOM 848 N N . ASN A 1 108 ? -28.899 -4.877 10.739 1.00 61.47 108 ASN A N 1
ATOM 849 C CA . ASN A 1 108 ? -27.522 -4.647 10.289 1.00 61.47 108 ASN A CA 1
ATOM 850 C C . ASN A 1 108 ? -27.072 -5.599 9.154 1.00 61.47 108 ASN A C 1
ATOM 852 O O . ASN A 1 108 ? -25.960 -5.467 8.653 1.00 61.47 108 ASN A O 1
ATOM 856 N N . THR A 1 109 ? -27.886 -6.595 8.775 1.00 64.06 109 THR A N 1
ATOM 857 C CA . THR A 1 109 ? -27.650 -7.446 7.588 1.00 64.06 109 THR A CA 1
ATOM 858 C C . THR A 1 109 ? -28.317 -6.906 6.328 1.00 64.06 109 THR A C 1
ATOM 860 O O . THR A 1 109 ? -28.058 -7.418 5.238 1.00 64.06 109 THR A O 1
ATOM 863 N N . LEU A 1 110 ? -29.180 -5.896 6.462 1.00 66.50 110 LEU A N 1
ATOM 864 C CA . LEU A 1 110 ? -29.744 -5.188 5.323 1.00 66.50 110 LEU A CA 1
ATOM 865 C C . LEU A 1 110 ? -28.712 -4.199 4.779 1.00 66.50 110 LEU A C 1
ATOM 867 O O . LEU A 1 110 ? -27.839 -3.729 5.506 1.00 66.50 110 LEU A O 1
ATOM 871 N N . PHE A 1 111 ? -28.812 -3.913 3.483 1.00 63.94 111 PHE A N 1
ATOM 872 C CA . PHE A 1 111 ? -28.042 -2.837 2.877 1.00 63.94 111 PHE A CA 1
ATOM 873 C C . PHE A 1 111 ? -28.438 -1.513 3.535 1.00 63.94 111 PHE A C 1
ATOM 875 O O . PHE A 1 111 ? -29.626 -1.189 3.597 1.00 63.94 111 PHE A O 1
ATOM 882 N N . ASP A 1 112 ? -27.437 -0.791 4.023 1.00 65.88 112 ASP A N 1
ATOM 883 C CA . ASP A 1 112 ? -27.580 0.539 4.592 1.00 65.88 112 ASP A CA 1
ATOM 884 C C . ASP A 1 112 ? -26.722 1.496 3.760 1.00 65.88 112 ASP A C 1
ATOM 886 O O . ASP A 1 112 ? -25.510 1.305 3.658 1.00 65.88 112 ASP A O 1
ATOM 890 N N . ASP A 1 113 ? -27.363 2.480 3.128 1.00 71.81 113 ASP A N 1
ATOM 891 C CA . ASP A 1 113 ? -26.717 3.477 2.257 1.00 71.81 113 ASP A CA 1
ATOM 892 C C . ASP A 1 113 ? -26.261 4.715 3.046 1.00 71.81 113 ASP A C 1
ATOM 894 O O . ASP A 1 113 ? -26.062 5.802 2.504 1.00 71.81 113 ASP A O 1
ATOM 898 N N . THR A 1 114 ? -26.153 4.594 4.371 1.00 70.19 114 THR A N 1
ATOM 899 C CA . THR A 1 114 ? -25.648 5.675 5.212 1.00 70.19 114 THR A CA 1
ATOM 900 C C . THR A 1 114 ? -24.199 5.982 4.862 1.00 70.19 114 THR A C 1
ATOM 902 O O . THR A 1 114 ? -23.303 5.163 5.081 1.00 70.19 114 THR A O 1
ATOM 905 N N . SER A 1 115 ? -23.958 7.197 4.385 1.00 67.75 115 SER A N 1
ATOM 906 C CA . SER A 1 115 ? -22.620 7.756 4.262 1.00 67.75 115 SER A CA 1
ATOM 907 C C . SER A 1 115 ? -22.194 8.407 5.578 1.00 67.75 115 SER A C 1
ATOM 909 O O . SER A 1 115 ? -22.998 8.980 6.319 1.00 67.75 115 SER A O 1
ATOM 911 N N . PHE A 1 116 ? -20.906 8.292 5.897 1.00 68.06 116 PHE A N 1
ATOM 912 C CA . PHE A 1 116 ? -20.310 8.902 7.079 1.00 68.06 116 PHE A CA 1
ATOM 913 C C . PHE A 1 116 ? -19.098 9.729 6.665 1.00 68.06 116 PHE A C 1
ATOM 915 O O . PHE A 1 116 ? -18.227 9.245 5.941 1.00 68.06 116 PHE A O 1
ATOM 922 N N . GLN A 1 117 ? -19.033 10.971 7.142 1.00 70.50 117 GLN A N 1
ATOM 923 C CA . GLN A 1 117 ? -17.933 11.878 6.841 1.00 70.50 117 GLN A CA 1
ATOM 924 C C . GLN A 1 117 ? -16.796 11.694 7.850 1.00 70.50 117 GLN A C 1
ATOM 926 O O . GLN A 1 117 ? -16.977 11.898 9.051 1.00 70.50 117 GLN A O 1
ATOM 931 N N . LEU A 1 118 ? -15.607 11.337 7.361 1.00 75.88 118 LEU A N 1
ATOM 932 C CA . LEU A 1 118 ? -14.406 11.295 8.194 1.00 75.88 118 LEU A CA 1
ATOM 933 C C . LEU A 1 118 ? -13.831 12.703 8.382 1.00 75.88 118 LEU A C 1
ATOM 935 O O . LEU A 1 118 ? -13.769 13.489 7.438 1.00 75.88 118 LEU A O 1
ATOM 939 N N . SER A 1 119 ? -13.371 13.000 9.598 1.00 81.75 119 SER A N 1
ATOM 940 C CA . SER A 1 119 ? -12.611 14.223 9.864 1.00 81.75 119 SER A CA 1
ATOM 941 C C . SER A 1 119 ? -11.196 14.097 9.303 1.00 81.75 119 SER A C 1
ATOM 943 O O . SER A 1 119 ? -10.495 13.128 9.608 1.00 81.75 119 SER A O 1
ATOM 945 N N . LEU A 1 120 ? -10.778 15.094 8.522 1.00 83.31 120 LEU A N 1
ATOM 946 C CA . LEU A 1 120 ? -9.423 15.222 7.981 1.00 83.31 120 LEU A CA 1
ATOM 947 C C . LEU A 1 120 ? -8.530 16.153 8.805 1.00 83.31 120 LEU A C 1
ATOM 949 O O . LEU A 1 120 ? -7.366 16.314 8.467 1.00 83.31 120 LEU A O 1
ATOM 953 N N . GLN A 1 121 ? -9.034 16.717 9.904 1.00 84.12 121 GLN A N 1
ATOM 954 C CA . GLN A 1 121 ? -8.337 17.753 10.669 1.00 84.12 121 GLN A CA 1
ATOM 955 C C . GLN A 1 121 ? -6.929 17.334 11.117 1.00 84.12 121 GLN A C 1
ATOM 957 O O . GLN A 1 121 ? -5.988 18.108 10.998 1.00 84.12 121 GLN A O 1
ATOM 962 N N . GLU A 1 122 ? -6.764 16.104 11.605 1.00 85.94 122 GLU A N 1
ATOM 963 C CA . GLU A 1 122 ? -5.449 15.624 12.047 1.00 85.94 122 GLU A CA 1
ATOM 964 C C . GLU A 1 122 ? -4.482 15.450 10.873 1.00 85.94 122 GLU A C 1
ATOM 966 O O . GLU A 1 122 ? -3.305 15.791 10.960 1.00 85.94 122 GLU A O 1
ATOM 971 N N . LEU A 1 123 ? -5.000 14.989 9.736 1.00 86.19 123 LEU A N 1
ATOM 972 C CA . LEU A 1 123 ? -4.220 14.882 8.515 1.00 86.19 123 LEU A CA 1
ATOM 973 C C . LEU A 1 123 ? -3.816 16.275 8.000 1.00 86.19 123 LEU A C 1
ATOM 975 O O . LEU A 1 123 ? -2.663 16.479 7.635 1.00 86.19 123 LEU A O 1
ATOM 979 N N . GLU A 1 124 ? -4.734 17.245 8.014 1.00 85.69 124 GLU A N 1
ATOM 980 C CA . GLU A 1 124 ? -4.469 18.649 7.673 1.00 85.69 124 GLU A CA 1
ATOM 981 C C . GLU A 1 124 ? -3.405 19.270 8.577 1.00 85.69 124 GLU A C 1
ATOM 983 O O . GLU A 1 124 ? -2.493 19.927 8.080 1.00 85.69 124 GLU A O 1
ATOM 988 N N . ASN A 1 125 ? -3.477 19.030 9.888 1.00 87.00 125 ASN A N 1
ATOM 989 C CA . ASN A 1 125 ? -2.476 19.502 10.843 1.00 87.00 125 ASN A CA 1
ATOM 990 C C . ASN A 1 125 ? -1.085 18.967 10.485 1.00 87.00 125 ASN A C 1
ATOM 992 O O . ASN A 1 125 ? -0.147 19.752 10.364 1.00 87.00 125 ASN A O 1
ATOM 996 N N . ARG A 1 126 ? -0.973 17.660 10.211 1.00 88.62 126 ARG A N 1
ATOM 997 C CA . ARG A 1 126 ? 0.283 17.043 9.763 1.00 88.62 126 ARG A CA 1
ATOM 998 C C . ARG A 1 126 ? 0.797 17.652 8.465 1.00 88.62 126 ARG A C 1
ATOM 1000 O O . ARG A 1 126 ? 1.984 17.923 8.345 1.00 88.62 126 ARG A O 1
ATOM 1007 N N . PHE A 1 127 ? -0.084 17.918 7.503 1.00 84.94 127 PHE A N 1
ATOM 1008 C CA . PHE A 1 127 ? 0.298 18.585 6.259 1.00 84.94 127 PHE A CA 1
ATOM 1009 C C . PHE A 1 127 ? 0.800 20.015 6.463 1.00 84.94 127 PHE A C 1
ATOM 1011 O O . PHE A 1 127 ? 1.761 20.409 5.808 1.00 84.94 127 PHE A O 1
ATOM 1018 N N . ASN A 1 128 ? 0.186 20.774 7.371 1.00 84.38 128 ASN A N 1
ATOM 1019 C CA . ASN A 1 128 ? 0.587 22.149 7.673 1.00 84.38 128 ASN A CA 1
ATOM 1020 C C . ASN A 1 128 ? 1.944 22.234 8.391 1.00 84.38 128 ASN A C 1
ATOM 1022 O O . ASN A 1 128 ? 2.622 23.255 8.294 1.00 84.38 128 ASN A O 1
ATOM 1026 N N . GLU A 1 129 ? 2.343 21.181 9.106 1.00 86.88 129 GLU A N 1
ATOM 1027 C CA . GLU A 1 129 ? 3.651 21.079 9.763 1.00 86.88 129 GLU A CA 1
ATOM 1028 C C . GLU A 1 129 ? 4.774 20.656 8.798 1.00 86.88 129 GLU A C 1
ATOM 1030 O O . GLU A 1 129 ? 5.955 20.844 9.104 1.00 86.88 129 GLU A O 1
ATOM 1035 N N . MET A 1 130 ? 4.428 20.113 7.625 1.00 84.06 130 MET A N 1
ATOM 1036 C CA . MET A 1 130 ? 5.406 19.624 6.658 1.00 84.06 130 MET A CA 1
ATOM 1037 C C . MET A 1 130 ? 5.996 20.737 5.774 1.00 84.06 130 MET A C 1
ATOM 1039 O O . MET A 1 130 ? 5.293 21.658 5.350 1.00 84.06 130 MET A O 1
ATOM 1043 N N . PRO A 1 131 ? 7.288 20.630 5.415 1.00 82.25 131 PRO A N 1
ATOM 1044 C CA . PRO A 1 131 ? 7.920 21.538 4.466 1.00 82.25 131 PRO A CA 1
ATOM 1045 C C . PRO A 1 131 ? 7.357 21.351 3.047 1.00 82.25 131 PRO A C 1
ATOM 1047 O O . PRO A 1 131 ? 7.040 20.238 2.618 1.00 82.25 131 PRO A O 1
ATOM 1050 N N . ILE A 1 132 ? 7.267 22.443 2.283 1.00 78.19 132 ILE A N 1
ATOM 1051 C CA . ILE A 1 132 ? 6.690 22.457 0.924 1.00 78.19 132 ILE A CA 1
ATOM 1052 C C . ILE A 1 132 ? 7.490 21.556 -0.029 1.00 78.19 132 ILE A C 1
ATOM 1054 O O . ILE A 1 132 ? 6.935 20.918 -0.925 1.00 78.19 132 ILE A O 1
ATOM 1058 N N . GLU A 1 133 ? 8.795 21.455 0.189 1.00 81.38 133 GLU A N 1
ATOM 1059 C CA . GLU A 1 133 ? 9.719 20.615 -0.565 1.00 81.38 133 GLU A CA 1
ATOM 1060 C C . GLU A 1 133 ? 9.354 19.127 -0.472 1.00 81.38 133 GLU A C 1
ATOM 1062 O O . GLU A 1 133 ? 9.589 18.371 -1.412 1.00 81.38 133 GLU A O 1
ATOM 1067 N N . MET A 1 134 ? 8.708 18.707 0.619 1.00 79.50 134 MET A N 1
ATOM 1068 C CA . MET A 1 134 ? 8.227 17.340 0.801 1.00 79.50 134 MET A CA 1
ATOM 1069 C C . MET A 1 134 ? 6.939 17.058 0.017 1.00 79.50 134 MET A C 1
ATOM 1071 O O . MET A 1 134 ? 6.714 15.934 -0.430 1.00 79.50 134 MET A O 1
ATOM 1075 N N . LEU A 1 135 ? 6.105 18.079 -0.207 1.00 74.44 135 LEU A N 1
ATOM 1076 C CA . LEU A 1 135 ? 4.920 17.985 -1.069 1.00 74.44 135 LEU A CA 1
ATOM 1077 C C . LEU A 1 135 ? 5.316 17.866 -2.547 1.00 74.44 135 LEU A C 1
ATOM 1079 O O . LEU A 1 135 ? 4.656 17.169 -3.330 1.00 74.44 135 LEU A O 1
ATOM 1083 N N . HIS A 1 136 ? 6.413 18.531 -2.920 1.00 75.12 136 HIS A N 1
ATOM 1084 C CA . HIS A 1 136 ? 6.896 18.628 -4.291 1.00 75.12 136 HIS A CA 1
ATOM 1085 C C . HIS A 1 136 ? 8.394 18.279 -4.429 1.00 75.12 136 HIS A C 1
ATOM 1087 O O . HIS A 1 136 ? 9.157 19.108 -4.924 1.00 75.12 136 HIS A O 1
ATOM 1093 N N . PRO A 1 137 ? 8.824 17.048 -4.083 1.00 74.31 137 PRO A N 1
ATOM 1094 C CA . PRO A 1 137 ? 10.235 16.668 -4.120 1.00 74.31 137 PRO A CA 1
ATOM 1095 C C . PRO A 1 137 ? 10.757 16.713 -5.553 1.00 74.31 137 PRO A C 1
ATOM 1097 O O . PRO A 1 137 ? 10.117 16.177 -6.455 1.00 74.31 137 PRO A O 1
ATOM 1100 N N . LEU A 1 138 ? 11.899 17.338 -5.816 1.00 73.81 138 LEU A N 1
ATOM 1101 C CA . LEU A 1 138 ? 12.477 17.317 -7.157 1.00 73.81 138 LEU A CA 1
ATOM 1102 C C . LEU A 1 138 ? 13.088 15.936 -7.414 1.00 73.81 138 LEU A C 1
ATOM 1104 O O . LEU A 1 138 ? 13.857 15.411 -6.619 1.00 73.81 138 LEU A O 1
ATOM 1108 N N . LEU A 1 139 ? 12.707 15.302 -8.526 1.00 73.62 139 LEU A N 1
ATOM 1109 C CA . LEU A 1 139 ? 13.373 14.069 -8.944 1.00 73.62 139 LEU A CA 1
ATOM 1110 C C . LEU A 1 139 ? 14.637 14.388 -9.742 1.00 73.62 139 LEU A C 1
ATOM 1112 O O . LEU A 1 139 ? 15.635 13.687 -9.623 1.00 73.62 139 LEU A O 1
ATOM 1116 N N . GLU A 1 140 ? 14.601 15.422 -10.570 1.00 68.75 140 GLU A N 1
ATOM 1117 C CA . GLU A 1 140 ? 15.682 15.742 -11.494 1.00 68.75 140 GLU A CA 1
ATOM 1118 C C . GLU A 1 140 ? 16.395 17.003 -11.016 1.00 68.75 140 GLU A C 1
ATOM 1120 O O . GLU A 1 140 ? 15.852 18.103 -11.032 1.00 68.75 140 GLU A O 1
ATOM 1125 N N . GLY A 1 141 ? 17.608 16.795 -10.526 1.00 60.91 141 GLY A N 1
ATOM 1126 C CA . GLY A 1 141 ? 18.433 17.772 -9.837 1.00 60.91 141 GLY A CA 1
ATOM 1127 C C . GLY A 1 141 ? 19.373 16.960 -8.966 1.00 60.91 141 GLY A C 1
ATOM 1128 O O . GLY A 1 141 ? 18.911 16.141 -8.177 1.00 60.91 141 GLY A O 1
ATOM 1129 N N . GLY A 1 142 ? 20.685 17.059 -9.193 1.00 56.59 142 GLY A N 1
ATOM 1130 C CA . GLY A 1 142 ? 21.644 16.428 -8.284 1.00 56.59 142 GLY A CA 1
ATOM 1131 C C . GLY A 1 142 ? 21.322 16.892 -6.869 1.00 56.59 142 GLY A C 1
ATOM 1132 O O . GLY A 1 142 ? 20.954 18.055 -6.726 1.00 56.59 142 GLY A O 1
ATOM 1133 N N . GLY A 1 143 ? 21.392 15.982 -5.888 1.00 60.09 143 GLY A N 1
ATOM 1134 C CA . GLY A 1 143 ? 21.024 16.177 -4.475 1.00 60.09 143 GLY A CA 1
ATOM 1135 C C . GLY A 1 143 ? 21.862 17.232 -3.747 1.00 60.09 143 GLY A C 1
ATOM 1136 O O . GLY A 1 143 ? 22.448 16.979 -2.699 1.00 60.09 143 GLY A O 1
ATOM 1137 N N . ASP A 1 144 ? 21.993 18.402 -4.351 1.00 64.25 144 ASP A N 1
ATOM 1138 C CA . ASP A 1 144 ? 22.835 19.513 -3.967 1.00 64.25 144 ASP A CA 1
ATOM 1139 C C . ASP A 1 144 ? 22.073 20.462 -3.047 1.00 64.25 144 ASP A C 1
ATOM 1141 O O . ASP A 1 144 ? 22.713 21.229 -2.321 1.00 64.25 144 ASP A O 1
ATOM 1145 N N . SER A 1 145 ? 20.736 20.373 -3.009 1.00 78.31 145 SER A N 1
ATOM 1146 C CA . SER A 1 145 ? 19.939 21.128 -2.052 1.00 78.31 145 SER A CA 1
ATOM 1147 C C . SER A 1 145 ? 20.201 20.638 -0.623 1.00 78.31 145 SER A C 1
ATOM 1149 O O . SER A 1 145 ? 20.349 19.445 -0.346 1.00 78.31 145 SER A O 1
ATOM 1151 N N . GLU A 1 146 ? 20.268 21.574 0.325 1.00 80.56 146 GLU A N 1
ATOM 1152 C CA . GLU A 1 146 ? 20.425 21.234 1.745 1.00 80.56 146 GLU A CA 1
ATOM 1153 C C . GLU A 1 146 ? 19.227 20.439 2.283 1.00 80.56 146 GLU A C 1
ATOM 1155 O O . GLU A 1 146 ? 19.381 19.638 3.208 1.00 80.56 146 GLU A O 1
ATOM 1160 N N . PHE A 1 147 ? 18.044 20.642 1.692 1.00 80.50 147 PHE A N 1
ATOM 1161 C CA . PHE A 1 147 ? 16.827 19.922 2.044 1.00 80.50 147 PHE A CA 1
ATOM 1162 C C . PHE A 1 147 ? 16.935 18.434 1.704 1.00 80.50 147 PHE A C 1
ATOM 1164 O O . PHE A 1 147 ? 16.742 17.603 2.587 1.00 80.50 147 PHE A O 1
ATOM 1171 N N . GLU A 1 148 ? 17.311 18.088 0.469 1.00 79.12 148 GLU A N 1
ATOM 1172 C CA . GLU A 1 148 ? 17.443 16.689 0.040 1.00 79.12 148 GLU A CA 1
ATOM 1173 C C . GLU A 1 148 ? 18.489 15.947 0.868 1.00 79.12 148 GLU A C 1
ATOM 1175 O O . GLU A 1 148 ? 18.229 14.835 1.315 1.00 79.12 148 GLU A O 1
ATOM 1180 N N . LYS A 1 149 ? 19.631 16.584 1.163 1.00 83.31 149 LYS A N 1
ATOM 1181 C CA . LYS A 1 149 ? 20.661 15.999 2.037 1.00 83.31 149 LYS A CA 1
ATOM 1182 C C . LYS A 1 149 ? 20.121 15.710 3.433 1.00 83.31 149 LYS A C 1
ATOM 1184 O O . LYS A 1 149 ? 20.373 14.643 3.984 1.00 83.31 149 LYS A O 1
ATOM 1189 N N . ARG A 1 150 ? 19.373 16.653 4.016 1.00 84.50 150 ARG A N 1
ATOM 1190 C CA . ARG A 1 150 ? 18.751 16.470 5.332 1.00 84.50 150 ARG A CA 1
ATOM 1191 C C . ARG A 1 150 ? 17.718 15.347 5.298 1.00 84.50 150 ARG A C 1
ATOM 1193 O O . ARG A 1 150 ? 17.726 14.514 6.198 1.00 84.50 150 ARG A O 1
ATOM 1200 N N . GLN A 1 151 ? 16.860 15.324 4.282 1.00 84.38 151 GLN A N 1
ATOM 1201 C CA . GLN A 1 151 ? 15.837 14.295 4.133 1.00 84.38 151 GLN A CA 1
ATOM 1202 C C . GLN A 1 151 ? 16.467 12.912 3.954 1.00 84.38 151 GLN A C 1
ATOM 1204 O O . GLN A 1 151 ? 16.044 11.965 4.602 1.00 84.38 151 GLN A O 1
ATOM 1209 N N . GLU A 1 152 ? 17.525 12.798 3.152 1.00 84.56 152 GLU A N 1
ATOM 1210 C CA . GLU A 1 152 ? 18.240 11.539 2.948 1.00 84.56 152 GLU A CA 1
ATOM 1211 C C . GLU A 1 152 ? 18.874 11.019 4.250 1.00 84.56 152 GLU A C 1
ATOM 1213 O O . GLU A 1 152 ? 18.848 9.820 4.523 1.00 84.56 152 GLU A O 1
ATOM 1218 N N . GLU A 1 153 ? 19.421 11.904 5.088 1.00 87.81 153 GLU A N 1
ATOM 1219 C CA . GLU A 1 153 ? 19.946 11.522 6.405 1.00 87.81 153 GLU A CA 1
ATOM 1220 C C . GLU A 1 153 ? 18.837 11.071 7.369 1.00 87.81 153 GLU A C 1
ATOM 1222 O O . GLU A 1 153 ? 19.024 10.090 8.093 1.00 87.81 153 GLU A O 1
ATOM 1227 N N . LEU A 1 154 ? 17.674 11.733 7.362 1.00 86.81 154 LEU A N 1
ATOM 1228 C CA . LEU A 1 154 ? 16.509 11.314 8.150 1.00 86.81 154 LEU A CA 1
ATOM 1229 C C . LEU A 1 154 ? 15.987 9.947 7.691 1.00 86.81 154 LEU A C 1
ATOM 1231 O O . LEU A 1 154 ? 15.803 9.050 8.517 1.00 86.81 154 LEU A O 1
ATOM 1235 N N . ASP A 1 155 ? 15.843 9.754 6.381 1.00 87.06 155 ASP A N 1
ATOM 1236 C CA . ASP A 1 155 ? 15.410 8.491 5.787 1.00 87.06 155 ASP A CA 1
ATOM 1237 C C . ASP A 1 155 ? 16.366 7.353 6.171 1.00 87.06 155 ASP A C 1
ATOM 1239 O O . ASP A 1 155 ? 15.912 6.307 6.624 1.00 87.06 155 ASP A O 1
ATOM 1243 N N . LYS A 1 156 ? 17.691 7.562 6.127 1.00 89.25 156 LYS A N 1
ATOM 1244 C CA . LYS A 1 156 ? 18.688 6.557 6.560 1.00 89.25 156 LYS A CA 1
ATOM 1245 C C . LYS A 1 156 ? 18.545 6.140 8.023 1.00 89.25 156 LYS A C 1
ATOM 1247 O O . LYS A 1 156 ? 18.894 5.009 8.374 1.00 89.25 156 LYS A O 1
ATOM 1252 N N . ILE A 1 157 ? 18.105 7.042 8.902 1.00 90.94 157 ILE A N 1
ATOM 1253 C CA . ILE A 1 157 ? 17.864 6.725 10.316 1.00 90.94 157 ILE A CA 1
ATOM 1254 C C . ILE A 1 157 ? 16.620 5.842 10.441 1.00 90.94 157 ILE A C 1
ATOM 1256 O O . ILE A 1 157 ? 16.647 4.847 11.172 1.00 90.94 157 ILE A O 1
ATOM 1260 N N . ILE A 1 158 ? 15.559 6.183 9.709 1.00 90.50 158 ILE A N 1
ATOM 1261 C CA . ILE A 1 158 ? 14.283 5.461 9.720 1.00 90.50 158 ILE A CA 1
ATOM 1262 C C . ILE A 1 158 ? 14.422 4.097 9.036 1.00 90.50 158 ILE A C 1
ATOM 1264 O O . ILE A 1 158 ? 13.927 3.106 9.558 1.00 90.50 158 ILE A O 1
ATOM 1268 N N . GLU A 1 159 ? 15.189 3.989 7.951 1.00 89.94 159 GLU A N 1
ATOM 1269 C CA . GLU A 1 159 ? 15.488 2.741 7.231 1.00 89.94 159 GLU A CA 1
ATOM 1270 C C . GLU A 1 159 ? 16.085 1.644 8.130 1.00 89.94 159 GLU A C 1
ATOM 1272 O O . GLU A 1 159 ? 15.890 0.457 7.872 1.00 89.94 159 GLU A O 1
ATOM 1277 N N . ARG A 1 160 ? 16.784 2.022 9.209 1.00 91.69 160 ARG A N 1
ATOM 1278 C CA . ARG A 1 160 ? 17.360 1.081 10.187 1.00 91.69 160 ARG A CA 1
ATOM 1279 C C . ARG A 1 160 ? 16.348 0.582 11.218 1.00 91.69 160 ARG A C 1
ATOM 1281 O O . ARG A 1 160 ? 16.669 -0.326 11.985 1.00 91.69 160 ARG A O 1
ATOM 1288 N N . GLN A 1 161 ? 15.162 1.182 11.273 1.00 93.81 161 GLN A N 1
ATOM 1289 C CA . GLN A 1 161 ? 14.105 0.793 12.197 1.00 93.81 161 GLN A CA 1
ATOM 1290 C C . GLN A 1 161 ? 13.374 -0.468 11.703 1.00 93.81 161 GLN A C 1
ATOM 1292 O O . GLN A 1 161 ? 13.338 -0.750 10.499 1.00 93.81 161 GLN A O 1
ATOM 1297 N N . PRO A 1 162 ? 12.745 -1.235 12.612 1.00 94.12 162 PRO A N 1
ATOM 1298 C CA . PRO A 1 162 ? 11.901 -2.365 12.235 1.00 94.12 162 PRO A CA 1
ATOM 1299 C C . PRO A 1 162 ? 10.807 -1.961 11.240 1.00 94.12 162 PRO A C 1
ATOM 1301 O O . PRO A 1 162 ? 10.293 -0.845 11.293 1.00 94.12 162 PRO A O 1
ATOM 1304 N N . LEU A 1 163 ? 10.399 -2.890 10.367 1.00 90.94 163 LEU A N 1
ATOM 1305 C CA . LEU A 1 163 ? 9.380 -2.641 9.336 1.00 90.94 163 LEU A CA 1
ATOM 1306 C C . LEU A 1 163 ? 8.101 -2.016 9.913 1.00 90.94 163 LEU A C 1
ATOM 1308 O O . LEU A 1 163 ? 7.628 -1.020 9.384 1.00 90.94 163 LEU A O 1
ATOM 1312 N N . ALA A 1 164 ? 7.607 -2.539 11.038 1.0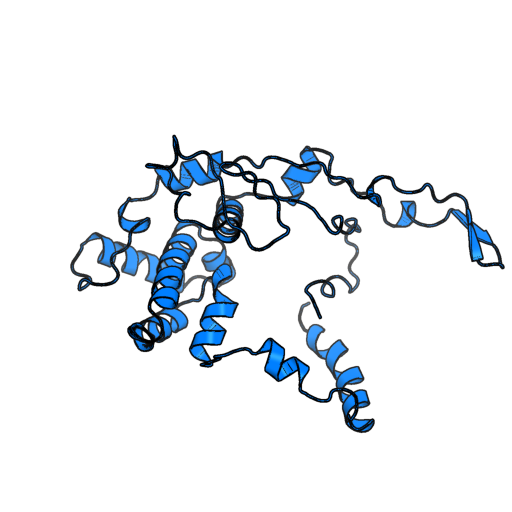0 91.69 164 ALA A N 1
ATOM 1313 C CA . ALA A 1 164 ? 6.409 -2.019 11.691 1.00 91.69 164 ALA A CA 1
ATOM 1314 C C . ALA A 1 164 ? 6.540 -0.549 12.129 1.00 91.69 164 ALA A C 1
ATOM 1316 O O . ALA A 1 164 ? 5.544 0.159 12.173 1.00 91.69 164 ALA A O 1
ATOM 1317 N N . VAL A 1 165 ? 7.745 -0.074 12.453 1.00 92.94 165 VAL A N 1
ATOM 1318 C CA . VAL A 1 165 ? 7.971 1.343 12.776 1.00 92.94 165 VAL A CA 1
ATOM 1319 C C . VAL A 1 165 ? 7.972 2.165 11.492 1.00 92.94 165 VAL A C 1
ATOM 1321 O O . VAL A 1 165 ? 7.254 3.153 11.403 1.00 92.94 165 VAL A O 1
ATOM 1324 N N . ARG A 1 166 ? 8.709 1.713 10.470 1.00 94.06 166 ARG A N 1
ATOM 1325 C CA . ARG A 1 166 ? 8.803 2.400 9.173 1.00 94.06 166 ARG A CA 1
ATOM 1326 C C . ARG A 1 166 ? 7.450 2.552 8.490 1.00 94.06 166 ARG A C 1
ATOM 1328 O O . ARG A 1 166 ? 7.166 3.607 7.940 1.00 94.06 166 ARG A O 1
ATOM 1335 N N . GLU A 1 167 ? 6.616 1.516 8.520 1.00 93.50 167 GLU A N 1
ATOM 1336 C CA . GLU A 1 167 ? 5.284 1.525 7.902 1.00 93.50 167 GLU A CA 1
ATOM 1337 C C . GLU A 1 167 ? 4.269 2.398 8.650 1.00 93.50 167 GLU A C 1
ATOM 1339 O O . GLU A 1 167 ? 3.248 2.732 8.063 1.00 93.50 167 GLU A O 1
ATOM 1344 N N . ASN A 1 168 ? 4.547 2.785 9.900 1.00 92.81 168 ASN A N 1
ATOM 1345 C CA . ASN A 1 168 ? 3.683 3.655 10.704 1.00 92.81 168 ASN A CA 1
ATOM 1346 C C . ASN A 1 168 ? 4.215 5.094 10.838 1.00 92.81 168 ASN A C 1
ATOM 1348 O O . ASN A 1 168 ? 3.551 5.929 11.446 1.00 92.81 168 ASN A O 1
ATOM 1352 N N . ASP A 1 169 ? 5.394 5.392 10.292 1.00 93.50 169 ASP A N 1
ATOM 1353 C CA . ASP A 1 169 ? 5.970 6.737 10.293 1.00 93.50 169 ASP A CA 1
ATOM 1354 C C . ASP A 1 169 ? 5.329 7.585 9.185 1.00 93.50 169 ASP A C 1
ATOM 1356 O O . ASP A 1 169 ? 5.417 7.248 8.002 1.00 93.50 169 ASP A O 1
ATOM 1360 N N . PHE A 1 170 ? 4.633 8.659 9.565 1.00 92.81 170 PHE A N 1
ATOM 1361 C CA . PHE A 1 170 ? 3.832 9.454 8.637 1.00 92.81 170 PHE A CA 1
ATOM 1362 C C . PHE A 1 170 ? 4.702 10.154 7.593 1.00 92.81 170 PHE A C 1
ATOM 1364 O O . PHE A 1 170 ? 4.460 10.022 6.392 1.00 92.81 170 PHE A O 1
ATOM 1371 N N . GLU A 1 171 ? 5.717 10.883 8.045 1.00 91.00 171 GLU A N 1
ATOM 1372 C CA . GLU A 1 171 ? 6.592 11.691 7.212 1.00 91.00 171 GLU A CA 1
ATOM 1373 C C . GLU A 1 171 ? 7.375 10.795 6.245 1.00 91.00 171 GLU A C 1
ATOM 1375 O O . GLU A 1 171 ? 7.351 10.994 5.027 1.00 91.00 171 GLU A O 1
ATOM 1380 N N . TYR A 1 172 ? 7.994 9.734 6.751 1.00 92.12 172 TYR A N 1
ATOM 1381 C CA . TYR A 1 172 ? 8.716 8.790 5.913 1.00 92.12 172 TYR A CA 1
ATOM 1382 C C . TYR A 1 172 ? 7.791 8.128 4.885 1.00 92.12 172 TYR A C 1
ATOM 1384 O O . TYR A 1 172 ? 8.092 8.146 3.690 1.00 92.12 172 TYR A O 1
ATOM 1392 N N . GLN A 1 173 ? 6.626 7.610 5.292 1.00 93.25 173 GLN A N 1
ATOM 1393 C CA . GLN A 1 173 ? 5.690 6.992 4.347 1.00 93.25 173 GLN A CA 1
ATOM 1394 C C . GLN A 1 173 ? 5.144 7.982 3.321 1.00 93.25 173 GLN A C 1
ATOM 1396 O O . GLN A 1 173 ? 4.974 7.607 2.159 1.00 93.25 173 GLN A O 1
ATOM 1401 N N . PHE A 1 174 ? 4.906 9.236 3.705 1.00 91.56 174 PHE A N 1
ATOM 1402 C CA . PHE A 1 174 ? 4.504 10.278 2.771 1.00 91.56 174 PHE A CA 1
ATOM 1403 C C . PHE A 1 174 ? 5.603 10.539 1.735 1.00 91.56 174 PHE A C 1
ATOM 1405 O O . PHE A 1 174 ? 5.323 10.497 0.537 1.00 91.56 174 PHE A O 1
ATOM 1412 N N . HIS A 1 175 ? 6.860 10.700 2.161 1.00 90.25 175 HIS A N 1
ATOM 1413 C CA . HIS A 1 175 ? 7.992 10.859 1.244 1.00 90.25 175 HIS A CA 1
ATOM 1414 C C . HIS A 1 175 ? 8.100 9.677 0.264 1.00 90.25 175 HIS A C 1
ATOM 1416 O O . HIS A 1 175 ? 8.157 9.880 -0.955 1.00 90.25 175 HIS A O 1
ATOM 1422 N N . ARG A 1 176 ? 8.033 8.433 0.768 1.00 92.38 176 ARG A N 1
ATOM 1423 C CA . ARG A 1 176 ? 8.039 7.222 -0.073 1.00 92.38 176 ARG A CA 1
ATOM 1424 C C . ARG A 1 176 ? 6.864 7.211 -1.051 1.00 92.38 176 ARG A C 1
ATOM 1426 O O . ARG A 1 176 ? 7.054 6.865 -2.215 1.00 92.38 176 ARG A O 1
ATOM 1433 N N . LEU A 1 177 ? 5.667 7.600 -0.615 1.00 91.88 177 LEU A N 1
ATOM 1434 C CA . LEU A 1 177 ? 4.472 7.670 -1.457 1.00 91.88 177 LEU A CA 1
ATOM 1435 C C . LEU A 1 177 ? 4.711 8.592 -2.660 1.00 91.88 177 LEU A C 1
ATOM 1437 O O . LEU A 1 177 ? 4.521 8.155 -3.793 1.00 91.88 177 LEU A O 1
ATOM 1441 N N . ILE A 1 178 ? 5.209 9.814 -2.449 1.00 89.25 178 ILE A N 1
ATOM 1442 C CA . ILE A 1 178 ? 5.428 10.768 -3.555 1.00 89.25 178 ILE A CA 1
ATOM 1443 C C . ILE A 1 178 ? 6.508 10.280 -4.509 1.00 89.25 178 ILE A C 1
ATOM 1445 O O . ILE A 1 178 ? 6.384 10.396 -5.731 1.00 89.25 178 ILE A O 1
ATOM 1449 N N . LEU A 1 179 ? 7.578 9.728 -3.947 1.00 90.19 179 LEU A N 1
ATOM 1450 C CA . LEU A 1 179 ? 8.688 9.198 -4.715 1.00 90.19 179 LEU A CA 1
ATOM 1451 C C . LEU A 1 179 ? 8.226 8.068 -5.642 1.00 90.19 179 LEU A C 1
ATOM 1453 O O . LEU A 1 179 ? 8.474 8.127 -6.846 1.00 90.19 179 LEU A O 1
ATOM 1457 N N . PHE A 1 180 ? 7.516 7.066 -5.116 1.00 92.62 180 PHE A N 1
ATOM 1458 C CA . PHE A 1 180 ? 7.053 5.935 -5.921 1.00 92.62 180 PHE A CA 1
ATOM 1459 C C . PHE A 1 180 ? 5.942 6.299 -6.897 1.00 92.62 180 PHE A C 1
ATOM 1461 O O . PHE A 1 180 ? 5.953 5.779 -8.008 1.00 92.62 180 PHE A O 1
ATOM 1468 N N . GLU A 1 181 ? 5.041 7.215 -6.539 1.00 90.81 181 GLU A N 1
ATOM 1469 C CA . GLU A 1 181 ? 4.043 7.755 -7.468 1.00 90.81 181 GLU A CA 1
ATOM 1470 C C . GLU A 1 181 ? 4.714 8.263 -8.749 1.00 90.81 181 GLU A C 1
ATOM 1472 O O . GLU A 1 181 ? 4.353 7.881 -9.864 1.00 90.81 181 GLU A O 1
ATOM 1477 N N . ARG A 1 182 ? 5.760 9.073 -8.584 1.00 89.25 182 ARG A N 1
ATOM 1478 C CA . ARG A 1 182 ? 6.471 9.682 -9.704 1.00 89.25 182 ARG A CA 1
ATOM 1479 C C . ARG A 1 182 ? 7.372 8.700 -10.445 1.00 89.25 182 ARG A C 1
ATOM 1481 O O . ARG A 1 182 ? 7.416 8.753 -11.669 1.00 89.25 182 ARG A O 1
ATOM 1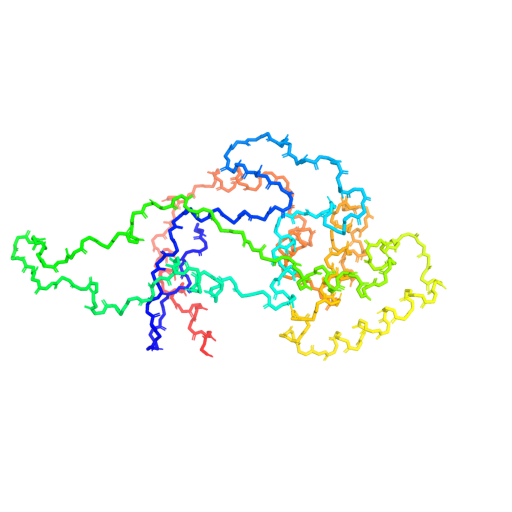488 N N . LEU A 1 183 ? 8.060 7.800 -9.737 1.00 91.12 183 LEU A N 1
ATOM 1489 C CA . LEU A 1 183 ? 8.901 6.768 -10.358 1.00 91.12 183 LEU A CA 1
ATOM 1490 C C . LEU A 1 183 ? 8.081 5.767 -11.180 1.00 91.12 183 LEU A C 1
ATOM 1492 O O . LEU A 1 183 ? 8.542 5.293 -12.215 1.00 91.12 183 LEU A O 1
ATOM 1496 N N . LEU A 1 184 ? 6.869 5.439 -10.728 1.00 91.12 184 LEU A N 1
ATOM 1497 C CA . LEU A 1 184 ? 5.943 4.602 -11.486 1.00 91.12 184 LEU A CA 1
ATOM 1498 C C . LEU A 1 184 ? 5.394 5.355 -12.700 1.00 91.12 184 LEU A C 1
ATOM 1500 O O . LEU A 1 184 ? 5.340 4.782 -13.784 1.00 91.12 184 LEU A O 1
ATOM 1504 N N . ALA A 1 185 ? 5.059 6.640 -12.554 1.00 89.69 185 ALA A N 1
ATOM 1505 C CA . ALA A 1 185 ? 4.628 7.475 -13.675 1.00 89.69 185 ALA A CA 1
ATOM 1506 C C . ALA A 1 185 ? 5.730 7.680 -14.735 1.00 89.69 185 ALA A C 1
ATOM 1508 O O . ALA A 1 185 ? 5.424 7.843 -15.914 1.00 89.69 185 ALA A O 1
ATOM 1509 N N . SER A 1 186 ? 7.006 7.657 -14.335 1.00 89.38 186 SER A N 1
ATOM 1510 C CA . SER A 1 186 ? 8.162 7.783 -15.231 1.00 89.38 186 SER A CA 1
ATOM 1511 C C . SER A 1 186 ? 8.726 6.442 -15.720 1.00 89.38 186 SER A C 1
ATOM 1513 O O . SER A 1 186 ? 9.678 6.420 -16.509 1.00 89.38 186 SER A O 1
ATOM 1515 N N . TYR A 1 187 ? 8.159 5.308 -15.297 1.00 87.75 187 TYR A N 1
ATOM 1516 C CA . TYR A 1 187 ? 8.521 3.992 -15.819 1.00 87.75 187 TYR A CA 1
ATOM 1517 C C . TYR A 1 187 ? 8.138 3.892 -17.312 1.00 87.75 187 TYR A C 1
ATOM 1519 O O . TYR A 1 187 ? 7.043 4.310 -17.686 1.00 87.75 187 TYR A O 1
ATOM 1527 N N . PRO A 1 188 ? 8.995 3.342 -18.198 1.00 91.94 188 PRO A N 1
ATOM 1528 C CA . PRO A 1 188 ? 10.233 2.602 -17.924 1.00 91.94 188 PRO A CA 1
ATOM 1529 C C . PRO A 1 188 ? 11.515 3.453 -17.891 1.00 91.94 188 PRO A C 1
ATOM 1531 O O . PRO A 1 188 ? 12.595 2.910 -17.663 1.00 91.94 188 PRO A O 1
ATOM 1534 N N . TYR A 1 189 ? 11.440 4.766 -18.111 1.00 92.12 189 TYR A N 1
ATOM 1535 C CA . TYR A 1 189 ? 12.621 5.617 -18.303 1.00 92.12 189 TYR A CA 1
ATOM 1536 C C . TYR A 1 189 ? 13.479 5.777 -17.039 1.00 92.12 189 TYR A C 1
ATOM 1538 O O . TYR A 1 189 ? 14.700 5.855 -17.142 1.00 92.12 189 TYR A O 1
ATOM 1546 N N . GLN A 1 190 ? 12.873 5.765 -15.846 1.00 89.94 190 GLN A N 1
ATOM 1547 C CA . GLN A 1 190 ? 13.591 5.831 -14.559 1.00 89.94 190 GLN A CA 1
ATOM 1548 C C . GLN A 1 190 ? 13.658 4.478 -13.824 1.00 89.94 190 GLN A C 1
ATOM 1550 O O . GLN A 1 190 ? 13.774 4.427 -12.597 1.00 89.94 190 GLN A O 1
ATOM 1555 N N . LYS A 1 191 ? 13.614 3.361 -14.560 1.00 93.31 191 LYS A N 1
ATOM 1556 C CA . LYS A 1 191 ? 13.616 1.997 -14.002 1.00 93.31 191 LYS A CA 1
ATOM 1557 C C . LYS A 1 191 ? 14.777 1.721 -13.036 1.00 93.31 191 LYS A C 1
ATOM 1559 O O . LYS A 1 191 ? 14.552 1.175 -11.962 1.00 93.31 191 LYS A O 1
ATOM 1564 N N . GLU A 1 192 ? 15.992 2.164 -13.353 1.00 93.88 192 GLU A N 1
ATOM 1565 C CA . GLU A 1 192 ? 17.161 1.985 -12.470 1.00 93.88 192 GLU A CA 1
ATOM 1566 C C . GLU A 1 192 ? 16.997 2.689 -11.116 1.00 93.88 192 GLU A C 1
ATOM 1568 O O . GLU A 1 192 ? 17.387 2.169 -10.063 1.00 93.88 192 GLU A O 1
ATOM 1573 N N . ARG A 1 193 ? 16.363 3.866 -11.118 1.00 92.50 193 ARG A N 1
ATOM 1574 C CA . ARG A 1 193 ? 16.070 4.595 -9.885 1.00 92.50 193 ARG A CA 1
ATOM 1575 C C . ARG A 1 193 ? 14.961 3.917 -9.094 1.00 92.50 193 ARG A C 1
ATOM 1577 O O . ARG A 1 193 ? 15.115 3.755 -7.888 1.00 92.50 193 ARG A O 1
ATOM 1584 N N . LEU A 1 194 ? 13.905 3.448 -9.763 1.00 94.19 194 LEU A N 1
ATOM 1585 C CA . LEU A 1 194 ? 12.869 2.622 -9.137 1.00 94.19 194 LEU A CA 1
ATOM 1586 C C . LEU A 1 194 ? 13.483 1.408 -8.428 1.00 94.19 194 LEU A C 1
ATOM 1588 O O . LEU A 1 194 ? 13.128 1.122 -7.290 1.00 94.19 194 LEU A O 1
ATOM 1592 N N . TYR A 1 195 ? 14.443 0.733 -9.062 1.00 95.50 195 TYR A N 1
ATOM 1593 C CA . TYR A 1 195 ? 15.108 -0.446 -8.501 1.00 95.50 195 TYR A CA 1
ATOM 1594 C C . TYR A 1 195 ? 15.954 -0.088 -7.281 1.00 95.50 195 TYR A C 1
ATOM 1596 O O . TYR A 1 195 ? 15.946 -0.801 -6.280 1.00 95.50 195 TYR A O 1
ATOM 1604 N N . THR A 1 196 ? 16.676 1.027 -7.356 1.00 94.31 196 THR A N 1
ATOM 1605 C CA . THR A 1 196 ? 17.501 1.526 -6.253 1.00 94.31 196 THR A CA 1
ATOM 1606 C C . THR A 1 196 ? 16.649 1.885 -5.043 1.00 94.31 196 THR A C 1
ATOM 1608 O O . THR A 1 196 ? 16.958 1.466 -3.930 1.00 94.31 196 THR A O 1
ATOM 1611 N N . GLU A 1 197 ? 15.541 2.589 -5.258 1.00 93.00 197 GLU A N 1
ATOM 1612 C CA . GLU A 1 197 ? 14.636 2.978 -4.183 1.00 93.00 197 GLU A CA 1
ATOM 1613 C C . GLU A 1 197 ? 13.871 1.778 -3.613 1.00 93.00 197 GLU A C 1
ATOM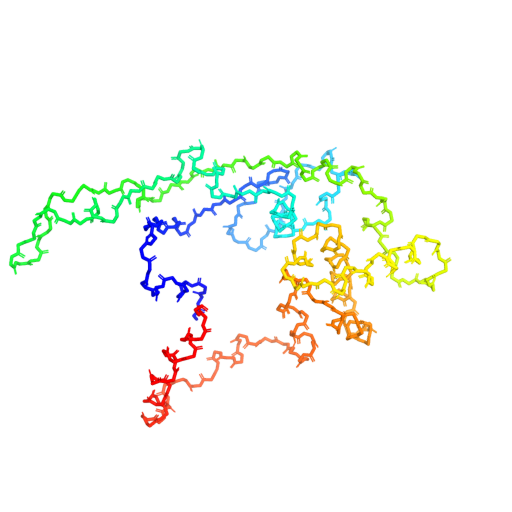 1615 O O . GLU A 1 197 ? 13.775 1.648 -2.396 1.00 93.00 197 GLU A O 1
ATOM 1620 N N . ALA A 1 198 ? 13.420 0.840 -4.449 1.00 95.62 198 ALA A N 1
ATOM 1621 C CA . ALA A 1 198 ? 12.743 -0.380 -4.004 1.00 95.62 198 ALA A CA 1
ATOM 1622 C C . ALA A 1 198 ? 13.606 -1.279 -3.102 1.00 95.62 198 ALA A C 1
ATOM 1624 O O . ALA A 1 198 ? 13.059 -2.007 -2.278 1.00 95.62 198 ALA A O 1
ATOM 1625 N N . ARG A 1 199 ? 14.942 -1.221 -3.218 1.00 94.25 199 ARG A N 1
ATOM 1626 C CA . ARG A 1 199 ? 15.856 -1.942 -2.312 1.00 94.25 199 ARG A CA 1
ATOM 1627 C C . ARG A 1 199 ? 15.865 -1.383 -0.891 1.00 94.25 199 ARG A C 1
ATOM 1629 O O . ARG A 1 199 ? 16.184 -2.133 0.026 1.00 94.25 199 ARG A O 1
ATOM 1636 N N . LYS A 1 200 ? 15.561 -0.095 -0.718 1.00 92.56 200 LYS A N 1
ATOM 1637 C CA . LYS A 1 200 ? 15.489 0.544 0.602 1.00 92.56 200 LYS A CA 1
ATOM 1638 C C . LYS A 1 200 ? 14.188 0.154 1.291 1.00 92.56 200 LYS A C 1
ATOM 1640 O O . LYS A 1 200 ? 14.181 -0.436 2.370 1.00 92.56 200 LYS A O 1
ATOM 1645 N N . ASP A 1 201 ? 13.076 0.464 0.631 1.00 94.25 201 ASP A N 1
ATOM 1646 C CA . ASP A 1 201 ? 11.742 0.172 1.137 1.00 94.25 201 ASP A CA 1
ATOM 1647 C C . ASP A 1 201 ? 10.669 0.404 0.076 1.00 94.25 201 ASP A C 1
ATOM 1649 O O . ASP A 1 201 ? 10.823 1.273 -0.783 1.00 94.25 201 ASP A O 1
ATOM 1653 N N . ILE A 1 202 ? 9.548 -0.304 0.159 1.00 94.94 202 ILE A N 1
ATOM 1654 C CA . ILE A 1 202 ? 8.407 -0.098 -0.737 1.00 94.94 202 ILE A CA 1
ATOM 1655 C C . ILE A 1 202 ? 7.173 0.210 0.118 1.00 94.94 202 ILE A C 1
ATOM 1657 O O . ILE A 1 202 ? 6.749 -0.671 0.880 1.00 94.94 202 ILE A O 1
ATOM 1661 N N . PRO A 1 203 ? 6.565 1.407 -0.023 1.00 93.94 203 PRO A N 1
ATOM 1662 C CA . PRO A 1 203 ? 5.413 1.783 0.778 1.00 93.94 203 PRO A CA 1
ATOM 1663 C C . PRO A 1 203 ? 4.244 0.827 0.482 1.00 93.94 203 PRO A C 1
ATOM 1665 O O . PRO A 1 203 ? 4.008 0.502 -0.691 1.00 93.94 203 PRO A O 1
ATOM 1668 N N . PRO A 1 204 ? 3.495 0.383 1.511 1.00 92.50 204 PRO A N 1
ATOM 1669 C CA . PRO A 1 204 ? 2.399 -0.574 1.376 1.00 92.50 204 PRO A CA 1
ATOM 1670 C C . PRO A 1 204 ? 1.438 -0.284 0.222 1.00 92.50 204 PRO A C 1
ATOM 1672 O O . PRO A 1 204 ? 1.108 -1.192 -0.539 1.00 92.50 204 PRO A O 1
ATOM 1675 N N . ILE A 1 205 ? 1.050 0.984 0.046 1.00 90.50 205 ILE A N 1
ATOM 1676 C CA . ILE A 1 205 ? 0.085 1.404 -0.979 1.00 90.50 205 ILE A CA 1
ATOM 1677 C C . ILE A 1 205 ? 0.566 1.151 -2.418 1.00 90.50 205 ILE A C 1
ATOM 1679 O O . ILE A 1 205 ? -0.248 0.868 -3.293 1.00 90.50 205 ILE A O 1
ATOM 1683 N N . TYR A 1 206 ? 1.878 1.183 -2.671 1.00 94.19 206 TYR A N 1
ATOM 1684 C CA . TYR A 1 206 ? 2.442 0.974 -4.010 1.00 94.19 206 TYR A CA 1
ATOM 1685 C C . TYR A 1 206 ? 3.073 -0.396 -4.220 1.00 94.19 206 TYR A C 1
ATOM 1687 O O . TYR A 1 206 ? 3.513 -0.694 -5.330 1.00 94.19 206 TYR A O 1
ATOM 1695 N N . ARG A 1 207 ? 3.099 -1.257 -3.200 1.00 94.31 207 ARG A N 1
ATOM 1696 C CA . ARG A 1 207 ? 3.824 -2.532 -3.239 1.00 94.31 207 ARG A CA 1
ATOM 1697 C C . ARG A 1 207 ? 3.477 -3.392 -4.446 1.00 94.31 207 ARG A C 1
ATOM 1699 O O . ARG A 1 207 ? 4.382 -3.851 -5.137 1.00 94.31 207 ARG A O 1
ATOM 1706 N N . ALA A 1 208 ? 2.187 -3.539 -4.739 1.00 92.44 208 ALA A N 1
ATOM 1707 C CA . ALA A 1 208 ? 1.719 -4.312 -5.885 1.00 92.44 208 ALA A CA 1
ATOM 1708 C C . ALA A 1 208 ? 2.214 -3.733 -7.224 1.00 92.44 208 ALA A C 1
ATOM 1710 O O . ALA A 1 208 ? 2.736 -4.469 -8.059 1.00 92.44 208 ALA A O 1
ATOM 1711 N N . PHE A 1 209 ? 2.102 -2.415 -7.411 1.00 92.19 209 PHE A N 1
ATOM 1712 C CA . PHE A 1 209 ? 2.517 -1.739 -8.643 1.00 92.19 209 PHE A CA 1
ATOM 1713 C C . PHE A 1 209 ? 4.034 -1.776 -8.838 1.00 92.19 209 PHE A C 1
ATOM 1715 O O . PHE A 1 209 ? 4.514 -2.051 -9.936 1.00 92.19 209 PHE A O 1
ATOM 1722 N N . VAL A 1 210 ? 4.797 -1.562 -7.764 1.00 94.88 210 VAL A N 1
ATOM 1723 C CA . VAL A 1 210 ? 6.261 -1.642 -7.799 1.00 94.88 210 VAL A CA 1
ATOM 1724 C C . VAL A 1 210 ? 6.704 -3.063 -8.112 1.00 94.88 210 VAL A C 1
ATOM 1726 O O . VAL A 1 210 ? 7.522 -3.246 -9.004 1.00 94.88 210 VAL A O 1
ATOM 1729 N N . TRP A 1 211 ? 6.142 -4.081 -7.456 1.00 95.50 211 TRP A N 1
ATOM 1730 C CA . TRP A 1 211 ? 6.460 -5.477 -7.768 1.00 95.50 211 TRP A CA 1
ATOM 1731 C C . TRP A 1 211 ? 6.131 -5.839 -9.212 1.00 95.50 211 TRP A C 1
ATOM 1733 O O . TRP A 1 211 ? 6.947 -6.482 -9.867 1.00 95.50 211 TRP A O 1
ATOM 1743 N N . ALA A 1 212 ? 4.991 -5.385 -9.737 1.00 93.25 212 ALA A N 1
ATOM 1744 C CA . ALA A 1 212 ? 4.657 -5.583 -11.142 1.00 93.25 212 ALA A CA 1
ATOM 1745 C C . ALA A 1 212 ? 5.712 -4.963 -12.072 1.00 93.25 212 ALA A C 1
ATOM 1747 O O . ALA A 1 212 ? 6.151 -5.619 -13.015 1.00 93.25 212 ALA A O 1
ATOM 1748 N N . ALA A 1 213 ? 6.181 -3.750 -11.770 1.00 93.19 213 ALA A N 1
ATOM 1749 C CA . ALA A 1 213 ? 7.233 -3.082 -12.533 1.00 93.19 213 ALA A CA 1
ATOM 1750 C C . ALA A 1 213 ? 8.607 -3.776 -12.415 1.00 93.19 213 ALA A C 1
ATOM 1752 O O . ALA A 1 213 ? 9.321 -3.877 -13.416 1.00 93.19 213 ALA A O 1
ATOM 1753 N N . LEU A 1 214 ? 8.970 -4.272 -11.222 1.00 94.56 214 LEU A N 1
ATOM 1754 C CA . LEU A 1 214 ? 10.204 -5.037 -10.970 1.00 94.56 214 LEU A CA 1
ATOM 1755 C C . LEU A 1 214 ? 10.214 -6.380 -11.713 1.00 94.56 214 LEU A C 1
ATOM 1757 O O . LEU A 1 214 ? 11.258 -6.815 -12.189 1.00 94.56 214 LEU A O 1
ATOM 1761 N N . LEU A 1 215 ? 9.052 -7.031 -11.802 1.00 94.12 215 LEU A N 1
ATOM 1762 C CA . LEU A 1 215 ? 8.845 -8.295 -12.512 1.00 94.12 215 LEU A CA 1
ATOM 1763 C C . LEU A 1 215 ? 8.560 -8.100 -14.008 1.00 94.12 215 LEU A C 1
ATOM 1765 O O . LEU A 1 215 ? 8.308 -9.077 -14.709 1.00 94.12 215 LEU A O 1
ATOM 1769 N N . GLU A 1 216 ? 8.580 -6.852 -14.488 1.00 93.00 216 GLU A N 1
ATOM 1770 C CA . GLU A 1 216 ? 8.329 -6.482 -15.886 1.00 93.00 216 GLU A CA 1
ATOM 1771 C C . GLU A 1 216 ? 6.975 -6.992 -16.414 1.00 93.00 216 GLU A C 1
ATOM 1773 O O . GLU A 1 216 ? 6.801 -7.293 -17.599 1.00 93.00 216 GLU A O 1
ATOM 1778 N N . ILE A 1 217 ? 5.985 -7.070 -15.520 1.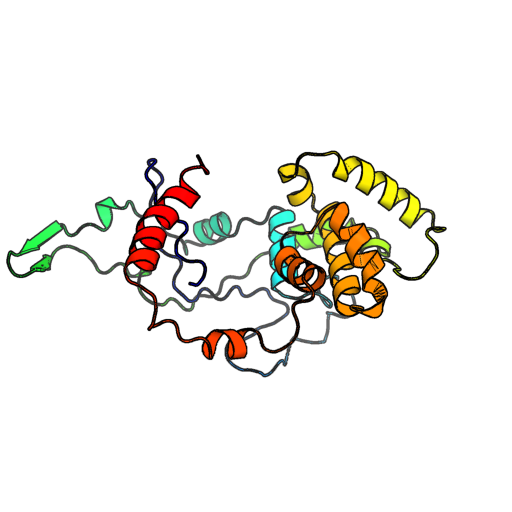00 89.88 217 ILE A N 1
ATOM 1779 C CA . ILE A 1 217 ? 4.625 -7.474 -15.859 1.00 89.88 217 ILE A CA 1
ATOM 1780 C C . ILE A 1 217 ? 4.003 -6.369 -16.711 1.00 89.88 217 ILE A C 1
ATOM 1782 O O . ILE A 1 217 ? 3.836 -5.234 -16.268 1.00 89.88 217 ILE A O 1
ATOM 1786 N N . SER A 1 218 ? 3.646 -6.711 -17.946 1.00 84.00 218 SER A N 1
ATOM 1787 C CA . SER A 1 218 ? 3.076 -5.781 -18.918 1.00 84.00 218 SER A CA 1
ATOM 1788 C C . SER A 1 218 ? 1.905 -6.406 -19.680 1.00 84.00 218 SER A C 1
ATOM 1790 O O . SER A 1 218 ? 1.771 -7.627 -19.775 1.00 84.00 218 SER A O 1
ATOM 1792 N N . GLY A 1 219 ? 1.037 -5.551 -20.226 1.00 84.12 219 GLY A N 1
ATOM 1793 C CA . GLY A 1 219 ? -0.120 -5.963 -21.022 1.00 84.12 219 GLY A CA 1
ATOM 1794 C C . GLY A 1 219 ? -1.346 -6.379 -20.201 1.00 84.12 219 GLY A C 1
ATOM 1795 O O . GLY A 1 219 ? -1.427 -6.163 -18.992 1.00 84.12 219 GLY A O 1
ATOM 1796 N N . ASN A 1 220 ? -2.341 -6.957 -20.881 1.00 86.69 220 ASN A N 1
ATOM 1797 C CA . ASN A 1 220 ? -3.593 -7.370 -20.249 1.00 86.69 220 ASN A CA 1
ATOM 1798 C C . ASN A 1 220 ? -3.453 -8.751 -19.586 1.00 86.69 220 ASN A C 1
ATOM 1800 O O . ASN A 1 220 ? -3.800 -9.784 -20.163 1.00 86.69 220 ASN A O 1
ATOM 1804 N N . VAL A 1 221 ? -2.943 -8.756 -18.353 1.00 88.50 221 VAL A N 1
ATOM 1805 C CA . VAL A 1 221 ? -2.751 -9.970 -17.541 1.00 88.50 221 VAL A CA 1
ATOM 1806 C C . VAL A 1 221 ? -4.072 -10.704 -17.293 1.00 88.50 221 VAL A C 1
ATOM 1808 O O . VAL A 1 221 ? -4.094 -11.933 -17.304 1.00 88.50 221 VAL A O 1
ATOM 1811 N N . ASN A 1 222 ? -5.181 -9.974 -17.129 1.00 89.38 222 ASN A N 1
ATOM 1812 C CA . ASN A 1 222 ? -6.498 -10.569 -16.895 1.00 89.38 222 ASN A CA 1
ATOM 1813 C C . ASN A 1 222 ? -6.963 -11.388 -18.101 1.00 89.38 222 ASN A C 1
ATOM 1815 O O . ASN A 1 222 ? -7.404 -12.524 -17.937 1.00 89.38 222 ASN A O 1
ATOM 1819 N N . ASP A 1 223 ? -6.809 -10.860 -19.314 1.00 92.56 223 ASP A N 1
ATOM 1820 C CA . ASP A 1 223 ? -7.164 -11.589 -20.533 1.00 92.56 223 ASP A CA 1
ATOM 1821 C C . ASP A 1 223 ? -6.301 -12.834 -20.714 1.00 92.56 223 ASP A C 1
ATOM 1823 O O . ASP A 1 223 ? -6.820 -13.899 -21.053 1.00 92.56 223 ASP A O 1
ATOM 1827 N N . VAL A 1 224 ? -4.991 -12.718 -20.477 1.00 91.12 224 VAL A N 1
ATOM 1828 C CA . VAL A 1 224 ? -4.074 -13.863 -20.542 1.00 91.12 224 VAL A CA 1
ATOM 1829 C C . VAL A 1 224 ? -4.502 -14.929 -19.536 1.00 91.12 224 VAL A C 1
ATOM 1831 O O . VAL A 1 224 ? -4.670 -16.087 -19.910 1.00 91.12 224 VAL A O 1
ATOM 1834 N N . TYR A 1 225 ? -4.765 -14.538 -18.290 1.00 91.50 225 TYR A N 1
ATOM 1835 C CA . TYR A 1 225 ? -5.216 -15.435 -17.229 1.00 91.50 225 TYR A CA 1
ATOM 1836 C C . TYR A 1 225 ? -6.566 -16.100 -17.537 1.00 91.50 225 TYR A C 1
ATOM 1838 O O . TYR A 1 225 ? -6.762 -17.283 -17.251 1.00 91.50 225 TYR A O 1
ATOM 1846 N N . ASN A 1 226 ? -7.502 -15.365 -18.135 1.00 93.44 226 ASN A N 1
ATOM 1847 C CA . ASN A 1 226 ? -8.830 -15.871 -18.484 1.00 93.44 226 ASN A CA 1
ATOM 1848 C C . ASN A 1 226 ? -8.802 -16.873 -19.644 1.00 93.44 226 ASN A C 1
ATOM 1850 O O . ASN A 1 226 ? -9.687 -17.719 -19.732 1.00 93.44 226 ASN A O 1
ATOM 1854 N N . ARG A 1 227 ? -7.784 -16.816 -20.509 1.00 93.44 227 ARG A N 1
ATOM 1855 C CA . ARG A 1 227 ? -7.596 -17.773 -21.612 1.00 93.44 227 ARG A CA 1
ATOM 1856 C C . ARG A 1 227 ? -6.985 -19.104 -21.171 1.00 93.44 227 ARG A C 1
ATOM 1858 O O . ARG A 1 227 ? -7.035 -20.066 -21.934 1.00 93.44 227 ARG A O 1
ATOM 1865 N N . ILE A 1 228 ? -6.393 -19.175 -19.979 1.00 91.81 228 ILE A N 1
ATOM 1866 C CA . ILE A 1 228 ? -5.805 -20.414 -19.456 1.00 91.81 228 ILE A CA 1
ATOM 1867 C C . ILE A 1 228 ? -6.931 -21.392 -19.102 1.00 91.81 228 ILE A C 1
ATOM 1869 O O . ILE A 1 228 ? -7.835 -21.052 -18.339 1.00 91.81 228 ILE A O 1
ATOM 1873 N N . ASN A 1 229 ? -6.858 -22.619 -19.627 1.00 88.00 229 ASN A N 1
ATOM 1874 C CA . ASN A 1 229 ? -7.777 -23.696 -19.261 1.00 88.00 229 ASN A CA 1
ATOM 1875 C C . ASN A 1 229 ? -7.482 -24.171 -17.829 1.00 88.00 229 ASN A C 1
ATOM 1877 O O . ASN A 1 229 ? -6.415 -24.726 -17.568 1.00 88.00 229 ASN A O 1
ATOM 1881 N N . LYS A 1 230 ? -8.435 -23.952 -16.920 1.00 87.31 230 LYS A N 1
ATOM 1882 C CA . LYS A 1 230 ? -8.337 -24.297 -15.491 1.00 87.31 230 LYS A CA 1
ATOM 1883 C C . LYS A 1 230 ? -9.053 -25.605 -15.144 1.00 87.31 230 LYS A C 1
ATOM 1885 O O . LYS A 1 230 ? -8.886 -26.103 -14.039 1.00 87.31 230 LYS A O 1
ATOM 1890 N N . ASP A 1 231 ? -9.806 -26.167 -16.086 1.00 84.69 231 ASP A N 1
ATOM 1891 C CA . ASP A 1 231 ? -10.676 -27.324 -15.852 1.00 84.69 231 ASP A CA 1
ATOM 1892 C C . ASP A 1 231 ? -9.973 -28.652 -16.165 1.00 84.69 231 ASP A C 1
ATOM 1894 O O . ASP A 1 231 ? -10.396 -29.714 -15.718 1.00 84.69 231 ASP A O 1
ATOM 1898 N N . ASN A 1 232 ? -8.870 -28.607 -16.917 1.00 84.12 232 ASN A N 1
ATOM 1899 C CA . ASN A 1 232 ? -8.090 -29.784 -17.295 1.00 84.12 232 ASN A CA 1
ATOM 1900 C C . ASN A 1 232 ? -6.826 -29.944 -16.433 1.00 84.12 232 ASN A C 1
ATOM 1902 O O . ASN A 1 232 ? -5.703 -29.945 -16.942 1.00 84.12 232 ASN A O 1
ATOM 1906 N N . ILE A 1 233 ? -7.005 -30.038 -15.114 1.00 86.19 233 ILE A N 1
ATOM 1907 C CA . ILE A 1 233 ? -5.915 -30.251 -14.152 1.00 86.19 233 ILE A CA 1
ATOM 1908 C C . ILE A 1 233 ? -5.941 -31.710 -13.683 1.00 86.19 233 ILE A C 1
ATOM 1910 O O . ILE A 1 233 ? -6.994 -32.252 -13.349 1.00 86.19 233 ILE A O 1
ATOM 1914 N N . ALA A 1 234 ? -4.776 -32.364 -13.647 1.00 89.75 234 ALA A N 1
ATOM 1915 C CA . ALA A 1 234 ? -4.672 -33.748 -13.192 1.00 89.75 234 ALA A CA 1
ATOM 1916 C C . ALA A 1 234 ? -5.164 -33.896 -11.730 1.00 89.75 234 ALA A C 1
ATOM 1918 O O . ALA A 1 234 ? -4.747 -33.109 -10.876 1.00 89.75 234 ALA A O 1
ATOM 1919 N N . PRO A 1 235 ? -5.964 -34.931 -11.390 1.00 90.38 235 PRO A N 1
ATOM 1920 C CA . PRO A 1 235 ? -6.493 -35.119 -10.031 1.00 90.38 235 PRO A CA 1
ATOM 1921 C C . PRO A 1 235 ? -5.417 -35.199 -8.938 1.00 90.38 235 PRO A C 1
ATOM 1923 O O . PRO A 1 235 ? -5.647 -34.809 -7.796 1.00 90.38 235 PRO A O 1
ATOM 1926 N N . THR A 1 236 ? -4.223 -35.683 -9.287 1.00 92.69 236 THR A N 1
ATOM 1927 C CA . THR A 1 236 ? -3.065 -35.726 -8.384 1.00 92.69 236 THR A CA 1
ATOM 1928 C C . THR A 1 236 ? -2.585 -34.332 -7.982 1.00 92.69 236 THR A C 1
ATOM 1930 O O . THR A 1 236 ? -2.233 -34.128 -6.825 1.00 92.69 236 THR A O 1
ATOM 1933 N N . VAL A 1 237 ? -2.610 -33.370 -8.908 1.00 91.19 237 VAL A N 1
ATOM 1934 C CA . VAL A 1 237 ? -2.231 -31.974 -8.653 1.00 91.19 237 VAL A CA 1
ATOM 1935 C C . VAL A 1 237 ? -3.273 -31.292 -7.772 1.00 91.19 237 VAL A C 1
ATOM 1937 O O . VAL A 1 237 ? -2.900 -30.631 -6.810 1.00 91.19 237 VAL A O 1
ATOM 1940 N N . ILE A 1 238 ? -4.566 -31.508 -8.041 1.00 91.69 238 ILE A N 1
ATOM 1941 C CA . ILE A 1 238 ? -5.656 -30.969 -7.211 1.00 91.69 238 ILE A CA 1
ATOM 1942 C C . ILE A 1 238 ? -5.515 -31.431 -5.760 1.00 91.69 238 ILE A C 1
ATOM 1944 O O . ILE A 1 238 ? -5.491 -30.602 -4.856 1.00 91.69 238 ILE A O 1
ATOM 1948 N N . ARG A 1 239 ? -5.308 -32.735 -5.542 1.00 93.06 239 ARG A N 1
ATOM 1949 C CA . ARG A 1 239 ? -5.094 -33.285 -4.198 1.00 93.06 239 ARG A CA 1
ATOM 1950 C C . ARG A 1 239 ? -3.887 -32.663 -3.494 1.00 93.06 239 ARG A C 1
ATOM 1952 O O . ARG A 1 239 ? -3.928 -32.469 -2.285 1.00 93.06 239 ARG A O 1
ATOM 1959 N N . GLN A 1 240 ? -2.809 -32.379 -4.225 1.00 92.62 240 GLN A N 1
ATOM 1960 C CA . GLN A 1 240 ? -1.632 -31.730 -3.649 1.00 92.62 240 GLN A CA 1
ATOM 1961 C C . GLN A 1 240 ? -1.950 -30.288 -3.222 1.00 92.62 240 GLN A C 1
ATOM 1963 O O . GLN A 1 240 ? -1.646 -29.908 -2.096 1.00 92.62 240 GLN A O 1
ATOM 1968 N N . ILE A 1 241 ? -2.641 -29.520 -4.071 1.00 90.44 241 ILE A N 1
ATOM 1969 C CA . ILE A 1 241 ? -3.079 -28.147 -3.768 1.00 90.44 241 ILE A CA 1
ATOM 1970 C C . ILE A 1 241 ? -4.005 -28.116 -2.539 1.00 90.44 241 ILE A C 1
ATOM 1972 O O . ILE A 1 241 ? -3.806 -27.291 -1.651 1.00 90.44 241 ILE A O 1
ATOM 1976 N N . GLU A 1 242 ? -4.979 -29.029 -2.455 1.00 90.56 242 GLU A N 1
ATOM 1977 C CA . GLU A 1 242 ? -5.916 -29.139 -1.322 1.00 90.56 242 GLU A CA 1
ATOM 1978 C C . GLU A 1 242 ? -5.215 -29.405 0.012 1.00 90.56 242 GLU A C 1
ATOM 1980 O O . GLU A 1 242 ? -5.675 -28.960 1.061 1.00 90.56 242 GLU A O 1
ATOM 1985 N N . VAL A 1 243 ? -4.103 -30.139 -0.020 1.00 91.31 243 VAL A N 1
ATOM 1986 C CA . VAL A 1 243 ? -3.314 -30.450 1.173 1.00 91.31 243 VAL A CA 1
ATOM 1987 C C . VAL A 1 243 ? -2.385 -29.296 1.550 1.00 91.31 243 VAL A C 1
ATOM 1989 O O . VAL A 1 243 ? -2.173 -29.066 2.742 1.00 91.31 243 VAL A O 1
ATOM 1992 N N . ASP A 1 244 ? -1.839 -28.576 0.569 1.00 91.62 244 ASP A N 1
ATOM 1993 C CA . ASP A 1 244 ? -0.827 -27.543 0.796 1.00 91.62 244 ASP A CA 1
ATOM 1994 C C . ASP A 1 244 ? -1.427 -26.176 1.161 1.00 91.62 244 ASP A C 1
ATOM 1996 O O . ASP A 1 244 ? -0.908 -25.529 2.069 1.00 91.62 244 ASP A O 1
ATOM 2000 N N . ILE A 1 245 ? -2.542 -25.751 0.545 1.00 88.75 245 ILE A N 1
ATOM 2001 C CA . ILE A 1 245 ? -3.177 -24.445 0.836 1.00 88.75 245 ILE A CA 1
ATOM 2002 C C . ILE A 1 245 ? -3.457 -24.245 2.340 1.00 88.75 245 ILE A C 1
ATOM 2004 O O . ILE A 1 245 ? -3.089 -23.186 2.865 1.00 88.75 245 ILE A O 1
ATOM 2008 N N . PRO A 1 246 ? -4.048 -25.218 3.070 1.00 87.06 246 PRO A N 1
ATOM 2009 C CA . PRO A 1 246 ? -4.284 -25.070 4.505 1.00 87.06 246 PRO A CA 1
ATOM 2010 C C . PRO A 1 246 ? -2.992 -24.965 5.322 1.00 87.06 246 PRO A C 1
ATOM 2012 O O . PRO A 1 246 ? -2.986 -24.336 6.371 1.00 87.06 246 PRO A O 1
ATOM 2015 N N . ARG A 1 247 ? -1.888 -25.556 4.849 1.00 86.56 247 ARG A N 1
ATOM 2016 C CA . ARG A 1 247 ? -0.593 -25.552 5.550 1.00 86.56 247 ARG A CA 1
ATOM 2017 C C . ARG A 1 247 ? 0.175 -24.250 5.360 1.00 86.56 247 ARG A C 1
ATOM 2019 O O . ARG A 1 247 ? 0.940 -23.870 6.238 1.00 86.56 247 ARG A O 1
ATOM 2026 N N . CYS A 1 248 ? -0.022 -23.557 4.238 1.00 84.62 248 CYS A N 1
ATOM 2027 C CA . CYS A 1 248 ? 0.704 -22.325 3.926 1.00 84.62 248 CYS A CA 1
ATOM 2028 C C . CYS A 1 248 ? 0.477 -21.196 4.947 1.00 84.62 248 CYS A C 1
ATOM 2030 O O . CYS A 1 248 ? 1.371 -20.376 5.120 1.00 84.62 248 CYS A O 1
ATOM 2032 N N . HIS A 1 249 ? -0.672 -21.169 5.628 1.00 71.50 249 HIS A N 1
ATOM 2033 C CA . HIS A 1 249 ? -1.043 -20.109 6.577 1.00 71.50 249 HIS A CA 1
ATOM 2034 C C . HIS A 1 249 ? -0.807 -20.488 8.049 1.00 71.50 249 HIS A C 1
ATOM 2036 O O . HIS A 1 249 ? -0.988 -19.658 8.931 1.00 71.50 249 HIS A O 1
ATOM 2042 N N . GLN A 1 250 ? -0.367 -21.720 8.334 1.00 70.81 250 GLN A N 1
ATOM 2043 C CA . GLN A 1 250 ? -0.149 -22.208 9.706 1.00 70.81 250 GLN A CA 1
ATOM 2044 C C . GLN A 1 250 ? 1.057 -21.569 10.413 1.00 70.81 250 GLN A C 1
ATOM 2046 O O . GLN A 1 250 ? 1.307 -21.866 11.575 1.00 70.81 250 GLN A O 1
ATOM 2051 N N . TYR A 1 251 ? 1.822 -20.728 9.716 1.00 59.66 251 TYR A N 1
ATOM 2052 C CA . TYR A 1 251 ? 3.013 -20.071 10.255 1.00 59.66 251 TYR A CA 1
ATOM 2053 C C . TYR A 1 251 ? 2.771 -18.620 10.705 1.00 59.66 251 TYR A C 1
ATOM 2055 O O . TYR A 1 251 ? 3.701 -18.012 11.227 1.00 59.66 251 TYR A O 1
ATOM 2063 N N . ASP A 1 252 ? 1.554 -18.086 10.540 1.00 53.84 252 ASP A N 1
ATOM 2064 C CA . ASP A 1 252 ? 1.151 -16.750 11.015 1.00 53.84 252 ASP A CA 1
ATOM 2065 C C . ASP A 1 252 ? 0.498 -16.817 12.423 1.00 53.84 252 ASP A C 1
ATOM 2067 O O . ASP A 1 252 ? -0.585 -16.267 12.642 1.00 53.84 252 ASP A O 1
ATOM 2071 N N . GLU A 1 253 ? 1.137 -17.515 13.375 1.00 45.09 253 GLU A N 1
ATOM 2072 C CA . GLU A 1 253 ? 0.810 -17.461 14.821 1.00 45.09 253 GLU A CA 1
ATOM 2073 C C . GLU A 1 253 ? 1.636 -16.403 15.571 1.00 45.09 253 GLU A C 1
ATOM 2075 O O . GLU A 1 253 ? 2.876 -16.356 15.385 1.00 45.09 253 GLU A O 1
#

Foldseek 3Di:
DPDDPPDDDDDDDFDFPPQAPDADADEPLPDDDPDDDDDDDRPPDPCPPDLCNPDDPLVLVLLCVLLVDDPVVVCVVVVLGDRDGPVLQDFPDADPVGDGPPRDDDCNNDDDPDYDYDDCVSVVVVVVPDDVCLSPPDPPDPCPDPVSVVVVVVLVVLLPDDPVSQQSNNSNLSSLVVVVVVCLVCPPVNVVVLVVSVVSHHHPSCVVVSVCVVVVPDDDPVVVVVPDDPPPDDPVVVVVCVVVVVVVCPPVD

InterPro domains:
  IPR035969 Rab-GAP-TBC domain superfamily [SSF47923] (182-251)

Secondary structure (DSSP, 8-state):
--S-----S-S----PPPP-S---EE-SS-----SSS------TTSGGG-TTTT--HHHHHHHHHHTT--HHHHHHHTT-S----GGGGS-SEE-TT--EES----GGGS-----EEPP-HHHHHHHHHS-HHHHS--SSS-S-SHHHHHHHHHHHHHHTS-HHHHTT-HHHHHHHHHHHHHHHHTTTTTHHHHHHHHHH---GGGHHHHHHHHTT--S-HHHHHHHS--S---HHHHHHHHHHHHHHTTT--